Protein AF-A0A4R6Y0U4-F1 (afdb_monomer_lite)

Radius of gyration: 33.34 Å; chains: 1; bounding box: 56×106×96 Å

Foldseek 3Di:
DDDDDDDDDDDDDDPPPPPPLPDQDADPPDPDPVRHDLVVLVVVLVVQVPDPDHDPSNVVSVVVSVVVVVVVVVVVVVVVVVCVVDDDDDDDPPDPPPPVPCNVVVPDPDDPDDDPDFDKAWFFDPLLVCLQCWADDDPPDPDDTFDHLVLLLVLLVLLQVLLQVQFLLSFLLLVVLVVLLVVLQVVLVVLLVVLVVVVVVLCPPVNDQDQDGHPDTDMDTDDNPDPVSVSSSVSSVSLSSSLSSLVSCCVVVVDPPVRSVVVSVVSSCSSRVSRVSSNVSSVVCPPPLNSPDHLCLLQDPPDDVVNVVSVLVCCLQVNFRPLCSSQVVDGNPRHPYDDDHDDPVSSVSSVVSSVVSVVVCVVPPPDD

Structure (mmCIF, N/CA/C/O backbone):
data_AF-A0A4R6Y0U4-F1
#
_entry.id   AF-A0A4R6Y0U4-F1
#
loop_
_atom_site.group_PDB
_atom_site.id
_atom_site.type_symbol
_atom_site.label_atom_id
_atom_site.label_alt_id
_atom_site.label_comp_id
_atom_site.label_asym_id
_atom_site.label_entity_id
_atom_site.label_seq_id
_atom_site.pdbx_PDB_ins_code
_atom_site.Cartn_x
_atom_site.Cartn_y
_atom_site.Cartn_z
_atom_site.occupancy
_atom_site.B_iso_or_equiv
_atom_site.auth_seq_id
_atom_site.auth_comp_id
_atom_site.auth_asym_id
_atom_site.auth_atom_id
_atom_site.pdbx_PDB_model_num
ATOM 1 N N . MET A 1 1 ? 4.570 -78.425 -67.171 1.00 33.50 1 MET A N 1
ATOM 2 C CA . MET A 1 1 ? 5.881 -78.970 -66.778 1.00 33.50 1 MET A CA 1
ATOM 3 C C . MET A 1 1 ? 6.669 -77.806 -66.215 1.00 33.50 1 MET A C 1
ATOM 5 O O . MET A 1 1 ? 6.791 -76.821 -66.922 1.00 33.50 1 MET A O 1
ATOM 9 N N . ASP A 1 2 ? 7.100 -77.715 -64.968 1.00 34.19 2 ASP A N 1
ATOM 10 C CA . ASP A 1 2 ? 7.095 -78.579 -63.787 1.00 34.19 2 ASP A CA 1
ATOM 11 C C . ASP A 1 2 ? 7.133 -77.589 -62.600 1.00 34.19 2 ASP A C 1
ATOM 13 O O . ASP A 1 2 ? 7.779 -76.553 -62.684 1.00 34.19 2 ASP A O 1
ATOM 17 N N . GLY A 1 3 ? 6.400 -77.731 -61.499 1.00 35.69 3 GLY A N 1
ATOM 18 C CA . GLY A 1 3 ? 6.220 -78.954 -60.742 1.00 35.69 3 GLY A CA 1
ATOM 19 C C . GLY A 1 3 ? 7.378 -79.134 -59.762 1.00 35.69 3 GLY A C 1
ATOM 20 O O . GLY A 1 3 ? 8.195 -80.020 -59.968 1.00 35.69 3 GLY A O 1
ATOM 21 N N . LYS A 1 4 ? 7.443 -78.343 -58.680 1.00 34.50 4 LYS A N 1
ATOM 22 C CA . LYS A 1 4 ? 8.111 -78.781 -57.442 1.00 34.50 4 LYS A CA 1
ATOM 23 C C . LYS A 1 4 ? 7.498 -78.136 -56.201 1.00 34.50 4 LYS A C 1
ATOM 25 O O . LYS A 1 4 ? 7.471 -76.920 -56.044 1.00 34.50 4 LYS A O 1
ATOM 30 N N . LYS A 1 5 ? 6.954 -79.020 -55.363 1.00 31.98 5 LYS A N 1
ATOM 31 C CA . LYS A 1 5 ? 6.362 -78.766 -54.052 1.00 31.98 5 LYS A CA 1
ATOM 32 C C . LYS A 1 5 ? 7.451 -78.537 -52.996 1.00 31.98 5 LYS A C 1
ATOM 34 O O . LYS A 1 5 ? 8.550 -79.074 -53.084 1.00 31.98 5 LYS A O 1
ATOM 39 N N . ILE A 1 6 ? 7.045 -77.751 -52.009 1.00 34.47 6 ILE A N 1
ATOM 40 C CA . ILE A 1 6 ? 7.671 -77.342 -50.746 1.00 34.47 6 ILE A CA 1
ATOM 41 C C . ILE A 1 6 ? 8.150 -78.552 -49.905 1.00 34.47 6 ILE A C 1
ATOM 43 O O . ILE A 1 6 ? 7.567 -79.633 -50.019 1.00 34.47 6 ILE A O 1
ATOM 47 N N . PRO A 1 7 ? 9.089 -78.345 -48.961 1.00 29.86 7 PRO A N 1
ATOM 48 C CA . PRO A 1 7 ? 8.780 -78.753 -47.594 1.00 29.86 7 PRO A CA 1
ATOM 49 C C . PRO A 1 7 ? 8.934 -77.609 -46.586 1.00 29.86 7 PRO A C 1
ATOM 51 O O . PRO A 1 7 ? 9.868 -76.811 -46.611 1.00 29.86 7 PRO A O 1
ATOM 54 N N . VAL A 1 8 ? 7.936 -77.565 -45.710 1.00 32.91 8 VAL A N 1
ATOM 55 C CA . VAL A 1 8 ? 7.816 -76.725 -44.530 1.00 32.91 8 VAL A CA 1
ATOM 56 C C . VAL A 1 8 ? 8.716 -77.316 -43.449 1.00 32.91 8 VAL A C 1
ATOM 58 O O . VAL A 1 8 ? 8.642 -78.517 -43.195 1.00 32.91 8 VAL A O 1
ATOM 61 N N . ILE A 1 9 ? 9.501 -76.479 -42.772 1.00 29.31 9 ILE A N 1
ATOM 62 C CA . ILE A 1 9 ? 9.953 -76.752 -41.406 1.00 29.31 9 ILE A CA 1
ATOM 63 C C . ILE A 1 9 ? 9.536 -75.558 -40.553 1.00 29.31 9 ILE A C 1
ATOM 65 O O . ILE A 1 9 ? 9.840 -74.406 -40.859 1.00 29.31 9 ILE A O 1
ATOM 69 N N . PHE A 1 10 ? 8.758 -75.873 -39.525 1.00 28.42 10 PHE A N 1
ATOM 70 C CA . PHE A 1 10 ? 8.185 -74.952 -38.564 1.00 28.42 10 PHE A CA 1
ATOM 71 C C . PHE A 1 10 ? 9.223 -74.502 -37.531 1.00 28.42 10 PHE A C 1
ATOM 73 O O . PHE A 1 10 ? 9.896 -75.331 -36.934 1.00 28.42 10 PHE A O 1
ATOM 80 N N . ASN A 1 11 ? 9.208 -73.187 -37.299 1.00 35.78 11 ASN A N 1
ATOM 81 C CA . ASN A 1 11 ? 9.149 -72.517 -35.999 1.00 35.78 11 ASN A CA 1
ATOM 82 C C . ASN A 1 11 ? 10.323 -72.703 -35.020 1.00 35.78 11 ASN A C 1
ATOM 84 O O . ASN A 1 11 ? 10.539 -73.793 -34.518 1.00 35.78 11 ASN A O 1
ATOM 88 N N . THR A 1 12 ? 10.982 -71.597 -34.662 1.00 32.53 12 THR A N 1
ATOM 89 C CA . THR A 1 12 ? 10.944 -71.019 -33.301 1.00 32.53 12 THR A CA 1
ATOM 90 C C . THR A 1 12 ? 11.892 -69.827 -33.249 1.00 32.53 12 THR A C 1
ATOM 92 O O . THR A 1 12 ? 13.105 -69.977 -33.359 1.00 32.53 12 THR A O 1
ATOM 95 N N . GLY A 1 13 ? 11.332 -68.639 -33.078 1.00 29.67 13 GLY A N 1
ATOM 96 C CA . GLY A 1 13 ? 12.081 -67.399 -32.939 1.00 29.67 13 GLY A CA 1
ATOM 97 C C . GLY A 1 13 ? 11.086 -66.264 -32.999 1.00 29.67 13 GLY A C 1
ATOM 98 O O . GLY A 1 13 ? 10.849 -65.726 -34.073 1.00 29.67 13 GLY A O 1
ATOM 99 N N . GLU A 1 14 ? 10.421 -66.056 -31.864 1.00 30.64 14 GLU A N 1
ATOM 100 C CA . GLU A 1 14 ? 9.425 -65.030 -31.562 1.00 30.64 14 GLU A CA 1
ATOM 101 C C . GLU A 1 14 ? 9.414 -63.877 -32.568 1.00 30.64 14 GLU A C 1
ATOM 103 O O . GLU A 1 14 ? 10.170 -62.911 -32.472 1.00 30.64 14 GLU A O 1
ATOM 108 N N . VAL A 1 15 ? 8.498 -63.969 -33.534 1.00 32.78 15 VAL A N 1
ATOM 109 C CA . VAL A 1 15 ? 7.972 -62.775 -34.178 1.00 32.78 15 VAL A CA 1
ATOM 110 C C . VAL A 1 15 ? 7.208 -62.080 -33.068 1.00 32.78 15 VAL A C 1
ATOM 112 O O . VAL A 1 15 ? 6.087 -62.471 -32.740 1.00 32.78 15 VAL A O 1
ATOM 115 N N . THR A 1 16 ? 7.856 -61.109 -32.428 1.00 29.09 16 THR A N 1
ATOM 116 C CA . THR A 1 16 ? 7.164 -60.132 -31.605 1.00 29.09 16 THR A CA 1
ATOM 117 C C . THR A 1 16 ? 6.080 -59.553 -32.493 1.00 29.09 16 THR A C 1
ATOM 119 O O . THR A 1 16 ? 6.330 -58.838 -33.462 1.00 29.09 16 THR A O 1
ATOM 122 N N . PHE A 1 17 ? 4.860 -60.000 -32.220 1.00 30.16 17 PHE A N 1
ATOM 123 C CA . PHE A 1 17 ? 3.644 -59.469 -32.782 1.00 30.16 17 PHE A CA 1
ATOM 124 C C . PHE A 1 17 ? 3.688 -57.975 -32.488 1.00 30.16 17 PHE A C 1
ATOM 126 O O . PHE A 1 17 ? 3.444 -57.569 -31.356 1.00 30.16 17 PHE A O 1
ATOM 133 N N . VAL A 1 18 ? 4.097 -57.166 -33.470 1.00 33.41 18 VAL A N 1
ATOM 134 C CA . VAL A 1 18 ? 3.862 -55.728 -33.429 1.00 33.41 18 VAL A CA 1
ATOM 135 C C . VAL A 1 18 ? 2.346 -55.640 -33.395 1.00 33.41 18 VAL A C 1
ATOM 137 O O . VAL A 1 18 ? 1.722 -56.019 -34.393 1.00 33.41 18 VAL A O 1
ATOM 140 N N . PRO A 1 19 ? 1.731 -55.261 -32.259 1.00 36.28 19 PRO A N 1
ATOM 141 C CA . PRO A 1 19 ? 0.294 -55.140 -32.224 1.00 36.28 19 PRO A CA 1
ATOM 142 C C . PRO A 1 19 ? -0.036 -54.102 -33.282 1.00 36.28 19 PRO A C 1
ATOM 144 O O . PRO A 1 19 ? 0.473 -52.980 -33.243 1.00 36.28 19 PRO A O 1
ATOM 147 N N . SER A 1 20 ? -0.793 -54.532 -34.290 1.00 41.09 20 SER A N 1
ATOM 148 C CA . SER A 1 20 ? -1.360 -53.659 -35.301 1.00 41.09 20 SER A CA 1
ATOM 149 C C . SER A 1 20 ? -1.918 -52.454 -34.565 1.00 41.09 20 SER A C 1
ATOM 151 O O . SER A 1 20 ? -2.852 -52.621 -33.779 1.00 41.09 20 SER A O 1
ATOM 153 N N . ILE A 1 21 ? -1.302 -51.282 -34.747 1.00 43.97 21 ILE A N 1
ATOM 154 C CA . ILE A 1 21 ? -1.844 -50.038 -34.215 1.00 43.97 21 ILE A CA 1
ATOM 155 C C . ILE A 1 21 ? -3.216 -49.931 -34.857 1.00 43.97 21 ILE A C 1
ATOM 157 O O . ILE A 1 21 ? -3.328 -49.644 -36.052 1.00 43.97 21 ILE A O 1
ATOM 161 N N . GLU A 1 22 ? -4.238 -50.272 -34.076 1.00 53.78 22 GLU A N 1
ATOM 162 C CA . GLU A 1 22 ? -5.621 -49.982 -34.385 1.00 53.78 22 GLU A CA 1
ATOM 163 C C . GLU A 1 22 ? -5.640 -48.521 -34.802 1.00 53.78 22 GLU A C 1
ATOM 165 O O . GLU A 1 22 ? -5.205 -47.635 -34.065 1.00 53.78 22 GLU A O 1
ATOM 170 N N . SER A 1 23 ? -5.976 -48.358 -36.077 1.00 66.62 23 SER A N 1
ATOM 171 C CA . SER A 1 23 ? -5.787 -47.183 -36.909 1.00 66.62 23 SER A CA 1
ATOM 172 C C . SER A 1 23 ? -5.796 -45.885 -36.113 1.00 66.62 23 SER A C 1
ATOM 174 O O . SER A 1 23 ? -6.844 -45.518 -35.580 1.00 66.62 23 SER A O 1
ATOM 176 N N . PHE A 1 24 ? -4.669 -45.160 -36.109 1.00 75.94 24 PHE A N 1
ATOM 177 C CA . PHE A 1 24 ? -4.706 -43.732 -35.802 1.00 75.94 24 PHE A CA 1
ATOM 178 C C . PHE A 1 24 ? -5.888 -43.115 -36.545 1.00 75.94 24 PHE A C 1
ATOM 180 O O . PHE A 1 24 ? -6.124 -43.440 -37.716 1.00 75.94 24 PHE A O 1
ATOM 187 N N . HIS A 1 25 ? -6.629 -42.247 -35.875 1.00 82.81 25 HIS A N 1
ATOM 188 C CA . HIS A 1 25 ? -7.747 -41.549 -36.463 1.00 82.81 25 HIS A CA 1
ATOM 189 C C . HIS A 1 25 ? -7.267 -40.834 -37.709 1.00 82.81 25 HIS A C 1
ATOM 191 O O . HIS A 1 25 ? -6.246 -40.144 -37.701 1.00 82.81 25 HIS A O 1
ATOM 197 N N . ARG A 1 26 ? -8.006 -41.023 -38.801 1.00 81.94 26 ARG A N 1
ATOM 198 C CA . ARG A 1 26 ? -7.744 -40.338 -40.058 1.00 81.94 26 ARG A CA 1
ATOM 199 C C . ARG A 1 26 ? -8.962 -39.572 -40.521 1.00 81.94 26 ARG A C 1
ATOM 201 O O . ARG A 1 26 ? -10.100 -40.002 -40.330 1.00 81.94 26 ARG A O 1
ATOM 208 N N . SER A 1 27 ? -8.715 -38.442 -41.162 1.00 80.31 27 SER A N 1
ATOM 209 C CA . SER A 1 27 ? -9.749 -37.650 -41.808 1.00 80.31 27 SER A CA 1
ATOM 210 C C . SER A 1 27 ? -9.239 -37.035 -43.102 1.00 80.31 27 SER A C 1
ATOM 212 O O . SER A 1 27 ? -8.062 -36.706 -43.249 1.00 80.31 27 SER A O 1
ATOM 214 N N . GLY A 1 28 ? -10.155 -36.866 -44.059 1.00 70.75 28 GLY A N 1
ATOM 215 C CA . GLY A 1 28 ? -9.853 -36.228 -45.342 1.00 70.75 28 GLY A CA 1
ATOM 216 C C . GLY A 1 28 ? -9.470 -34.750 -45.219 1.00 70.75 28 GLY A C 1
ATOM 217 O O . GLY A 1 28 ? -8.905 -34.202 -46.157 1.00 70.75 28 GLY A O 1
ATOM 218 N N . ASN A 1 29 ? -9.732 -34.122 -44.065 1.00 65.06 29 ASN A N 1
ATOM 219 C CA . ASN A 1 29 ? -9.402 -32.723 -43.780 1.00 65.06 29 ASN A CA 1
ATOM 220 C C . ASN A 1 29 ? -8.180 -32.574 -42.848 1.00 65.06 29 ASN A C 1
ATOM 222 O O . ASN A 1 29 ? -8.016 -31.567 -42.160 1.00 65.06 29 ASN A O 1
ATOM 226 N N . SER A 1 30 ? -7.334 -33.605 -42.782 1.00 71.62 30 SER A N 1
ATOM 227 C CA . SER A 1 30 ? -6.125 -33.612 -41.963 1.00 71.62 30 SER A CA 1
ATOM 228 C C . SER A 1 30 ? -5.071 -32.614 -42.458 1.00 71.62 30 SER A C 1
ATOM 230 O O . SER A 1 30 ? -4.840 -32.444 -43.654 1.00 71.62 30 SER A O 1
ATOM 232 N N . ALA A 1 31 ? -4.341 -32.008 -41.517 1.00 69.50 31 ALA A N 1
ATOM 233 C CA . ALA A 1 31 ? -3.172 -31.173 -41.804 1.00 69.50 31 ALA A CA 1
ATOM 234 C C . ALA A 1 31 ? -1.915 -31.976 -42.222 1.00 69.50 31 ALA A C 1
ATOM 236 O O . ALA A 1 31 ? -0.852 -31.388 -42.471 1.00 69.50 31 ALA A O 1
ATOM 237 N N . PHE A 1 32 ? -2.006 -33.308 -42.274 1.00 76.25 32 PHE A N 1
ATOM 238 C CA . PHE A 1 32 ? -0.916 -34.228 -42.587 1.00 76.25 32 PHE A CA 1
ATOM 239 C C . PHE A 1 32 ? -1.242 -35.066 -43.831 1.00 76.25 32 PHE A C 1
ATOM 241 O O . PHE A 1 32 ? -2.384 -35.452 -44.056 1.00 76.25 32 PHE A O 1
ATOM 248 N N . ALA A 1 33 ? -0.225 -35.350 -44.650 1.00 73.75 33 ALA A N 1
ATOM 249 C CA . ALA A 1 33 ? -0.398 -35.978 -45.967 1.00 73.75 33 ALA A CA 1
ATOM 250 C C . ALA A 1 33 ? -0.916 -37.427 -45.905 1.00 73.75 33 ALA A C 1
ATOM 252 O O . ALA A 1 33 ? -1.498 -37.924 -46.861 1.00 73.75 33 ALA A O 1
ATOM 253 N N . ASP A 1 34 ? -0.705 -38.099 -44.780 1.00 76.31 34 ASP A N 1
ATOM 254 C CA . ASP A 1 34 ? -1.156 -39.462 -44.502 1.00 76.31 34 ASP A CA 1
ATOM 255 C C . ASP A 1 34 ? -2.572 -39.527 -43.903 1.00 76.31 34 ASP A C 1
ATOM 257 O O . ASP A 1 34 ? -3.082 -40.619 -43.634 1.00 76.31 34 ASP A O 1
ATOM 261 N N . GLY A 1 35 ? -3.214 -38.371 -43.708 1.00 79.69 35 GLY A N 1
ATOM 262 C CA . GLY A 1 35 ? -4.580 -38.258 -43.214 1.00 79.69 35 GLY A CA 1
ATOM 263 C C . GLY A 1 35 ? -4.710 -38.213 -41.692 1.00 79.69 35 GLY A C 1
ATOM 264 O O . GLY A 1 35 ? -5.837 -38.264 -41.222 1.00 79.69 35 GLY A O 1
ATOM 265 N N . TYR A 1 36 ? -3.620 -38.118 -40.919 1.00 80.38 36 TYR A N 1
ATOM 266 C CA . TYR A 1 36 ? -3.637 -38.158 -39.444 1.00 80.38 36 TYR A CA 1
ATOM 267 C C . TYR A 1 36 ? -4.552 -37.090 -38.806 1.00 80.38 36 TYR A C 1
ATOM 269 O O . TYR A 1 36 ? -4.311 -35.889 -38.941 1.00 80.38 36 TYR A O 1
ATOM 277 N N . ASP A 1 37 ? -5.592 -37.486 -38.078 1.00 84.25 37 ASP A N 1
ATOM 278 C CA . ASP A 1 37 ? -6.559 -36.576 -37.457 1.00 84.25 37 ASP A CA 1
ATOM 279 C C . ASP A 1 37 ? -6.149 -36.231 -36.024 1.00 84.25 37 ASP A C 1
ATOM 281 O O . ASP A 1 37 ? -6.459 -36.932 -35.062 1.00 84.25 37 ASP A O 1
ATOM 285 N N . MET A 1 38 ? -5.464 -35.100 -35.877 1.00 80.19 38 MET A N 1
ATOM 286 C CA . MET A 1 38 ? -4.986 -34.642 -34.577 1.00 80.19 38 MET A CA 1
ATOM 287 C C . MET A 1 38 ? -6.113 -34.371 -33.576 1.00 80.19 38 MET A C 1
ATOM 289 O O . MET A 1 38 ? -5.923 -34.591 -32.385 1.00 80.19 38 MET A O 1
ATOM 293 N N . TYR A 1 39 ? -7.273 -33.889 -34.020 1.00 77.31 39 TYR A N 1
ATOM 294 C CA . TYR A 1 39 ? -8.339 -33.532 -33.089 1.00 77.31 39 TYR A CA 1
ATOM 295 C C . TYR A 1 39 ? -8.932 -34.786 -32.451 1.00 77.31 39 TYR A C 1
ATOM 297 O O . TYR A 1 39 ? -9.027 -34.871 -31.225 1.00 77.31 39 TYR A O 1
ATOM 305 N N . LYS A 1 40 ? -9.243 -35.796 -33.267 1.00 81.75 40 LYS A N 1
ATOM 306 C CA . LYS A 1 40 ? -9.743 -37.082 -32.766 1.00 81.75 40 LYS A CA 1
ATOM 307 C C . LYS A 1 40 ? -8.700 -37.812 -31.923 1.00 81.75 40 LYS A C 1
ATOM 309 O O . LYS A 1 40 ? -9.032 -38.323 -30.858 1.00 81.75 40 LYS A O 1
ATOM 314 N N . GLU A 1 41 ? -7.433 -37.770 -32.334 1.00 84.75 41 GLU A N 1
ATOM 315 C CA . GLU A 1 41 ? -6.330 -38.337 -31.551 1.00 84.75 41 GLU A CA 1
ATOM 316 C C . GLU A 1 41 ? -6.146 -37.660 -30.193 1.00 84.75 41 GLU A C 1
ATOM 318 O O . GLU A 1 41 ? -5.842 -38.332 -29.212 1.00 84.75 41 GLU A O 1
ATOM 323 N N . SER A 1 42 ? -6.381 -36.348 -30.092 1.00 81.44 42 SER A N 1
ATOM 324 C CA . SER A 1 42 ? -6.225 -35.619 -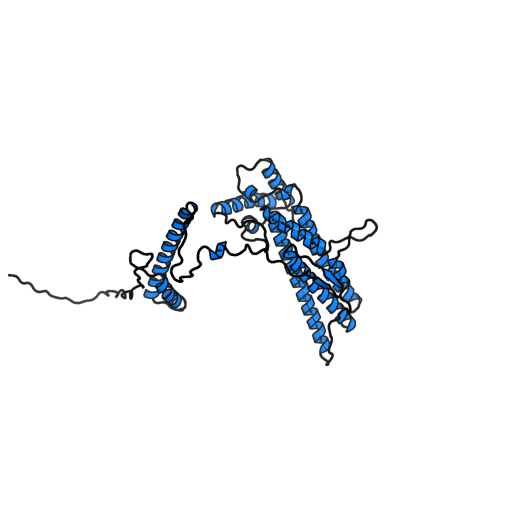28.828 1.00 81.44 42 SER A CA 1
ATOM 325 C C . SER A 1 42 ? -7.142 -36.144 -27.721 1.00 81.44 42 SER A C 1
ATOM 327 O O . SER A 1 42 ? -6.756 -36.158 -26.552 1.00 81.44 42 SER A O 1
ATOM 329 N N . VAL A 1 43 ? -8.340 -36.618 -28.080 1.00 82.50 43 VAL A N 1
ATOM 330 C CA . VAL A 1 43 ? -9.317 -37.168 -27.132 1.00 82.50 43 VAL A CA 1
ATOM 331 C C . VAL A 1 43 ? -8.805 -38.482 -26.545 1.00 82.50 43 VAL A C 1
ATOM 333 O O . VAL A 1 43 ? -8.837 -38.668 -25.327 1.00 82.50 43 VAL A O 1
ATOM 336 N N . GLU A 1 44 ? -8.267 -39.362 -27.387 1.00 81.19 44 GLU A N 1
ATOM 337 C CA . GLU A 1 44 ? -7.706 -40.641 -26.944 1.00 81.19 44 GLU A CA 1
ATOM 338 C C . GLU A 1 44 ? -6.399 -40.459 -26.176 1.00 81.19 44 GLU A C 1
ATOM 340 O O . GLU A 1 44 ? -6.219 -41.051 -25.113 1.00 81.19 44 GLU A O 1
ATOM 345 N N . VAL A 1 45 ? -5.527 -39.565 -26.640 1.00 83.81 45 VAL A N 1
ATOM 346 C CA . VAL A 1 45 ? -4.299 -39.172 -25.939 1.00 83.81 45 VAL A CA 1
ATOM 347 C C . VAL A 1 45 ? -4.600 -38.617 -24.548 1.00 83.81 45 VAL A C 1
ATOM 349 O O . VAL A 1 45 ? -3.933 -38.989 -23.581 1.00 83.81 45 VAL A O 1
ATOM 352 N N . ASN A 1 46 ? -5.627 -37.777 -24.405 1.00 79.62 46 ASN A N 1
ATOM 353 C CA . ASN A 1 46 ? -6.035 -37.257 -23.101 1.00 79.62 46 ASN A CA 1
ATOM 354 C C . ASN A 1 46 ? -6.548 -38.370 -22.179 1.00 79.62 46 ASN A C 1
ATOM 356 O O . ASN A 1 46 ? -6.181 -38.403 -21.004 1.00 79.62 46 ASN A O 1
ATOM 360 N N . ALA A 1 47 ? -7.328 -39.317 -22.705 1.00 81.06 47 ALA A N 1
ATOM 361 C CA . ALA A 1 47 ? -7.779 -40.477 -21.940 1.00 81.06 47 ALA A CA 1
ATOM 362 C C . ALA A 1 47 ? -6.609 -41.382 -21.503 1.00 81.06 47 ALA A C 1
ATOM 364 O O . ALA A 1 47 ? -6.595 -41.862 -20.370 1.00 81.06 47 ALA A O 1
ATOM 365 N N . ILE A 1 48 ? -5.600 -41.574 -22.359 1.00 82.38 48 ILE A N 1
ATOM 366 C CA . ILE A 1 48 ? -4.368 -42.318 -22.044 1.00 82.38 48 ILE A CA 1
ATOM 367 C C . ILE A 1 48 ? -3.531 -41.579 -20.989 1.00 82.38 48 ILE A C 1
ATOM 369 O O . ILE A 1 48 ? -2.975 -42.199 -20.078 1.00 82.38 48 ILE A O 1
ATOM 373 N N . ASN A 1 49 ? -3.445 -40.250 -21.075 1.00 80.44 49 ASN A N 1
ATOM 374 C CA . ASN A 1 49 ? -2.661 -39.445 -20.140 1.00 80.44 49 ASN A CA 1
ATOM 375 C C . ASN A 1 49 ? -3.181 -39.529 -18.700 1.00 80.44 49 ASN A C 1
ATOM 377 O O . ASN A 1 49 ? -2.373 -39.470 -17.772 1.00 80.44 49 ASN A O 1
ATOM 381 N N . LEU A 1 50 ? -4.489 -39.741 -18.520 1.00 79.38 50 LEU A N 1
ATOM 382 C CA . LEU A 1 50 ? -5.140 -39.917 -17.218 1.00 79.38 50 LEU A CA 1
ATOM 383 C C . LEU A 1 50 ? -4.895 -41.299 -16.579 1.00 79.38 50 LEU A C 1
ATOM 385 O O . LEU A 1 50 ? -5.204 -41.487 -15.402 1.00 79.38 50 LEU A O 1
ATOM 389 N N . LYS A 1 51 ? -4.336 -42.270 -17.314 1.00 81.19 51 LYS A N 1
ATOM 390 C CA . LYS A 1 51 ? -4.022 -43.606 -16.783 1.00 81.19 51 LYS A CA 1
ATOM 391 C C . LYS A 1 51 ? -2.698 -43.602 -16.012 1.00 81.19 51 LYS A C 1
ATOM 393 O O . LYS A 1 51 ? -1.700 -43.045 -16.464 1.00 81.19 51 LYS A O 1
ATOM 398 N N . THR A 1 52 ? -2.673 -44.295 -14.872 1.00 70.75 52 THR A N 1
ATOM 399 C CA . THR A 1 52 ? -1.487 -44.460 -14.006 1.00 70.75 52 THR A CA 1
ATOM 400 C C . THR A 1 52 ? -0.482 -45.493 -14.516 1.00 70.75 52 THR A C 1
ATOM 402 O O . THR A 1 52 ? 0.695 -45.416 -14.174 1.00 70.75 52 THR A O 1
ATOM 405 N N . LYS A 1 53 ? -0.913 -46.446 -15.349 1.00 76.19 53 LYS A N 1
ATOM 406 C CA . LYS A 1 53 ? -0.043 -47.366 -16.096 1.00 76.19 53 LYS A CA 1
ATOM 407 C C . LYS A 1 53 ? -0.478 -47.378 -17.557 1.00 76.19 53 LYS A C 1
ATOM 409 O O . LYS A 1 53 ? -1.676 -47.431 -17.827 1.00 76.19 53 LYS A O 1
ATOM 414 N N . ARG A 1 54 ? 0.494 -47.314 -18.467 1.00 81.31 54 ARG A N 1
ATOM 415 C CA . ARG A 1 54 ? 0.287 -47.261 -19.920 1.00 81.31 54 ARG A CA 1
ATOM 416 C C . ARG A 1 54 ? 0.957 -48.460 -20.570 1.00 81.31 54 ARG A C 1
ATOM 418 O O . ARG A 1 54 ? 2.002 -48.909 -20.107 1.00 81.31 54 ARG A O 1
ATOM 425 N N . THR A 1 55 ? 0.335 -48.970 -21.615 1.00 84.12 55 THR A N 1
ATOM 426 C CA . THR A 1 55 ? 0.887 -50.023 -22.470 1.00 84.12 55 THR A CA 1
ATOM 427 C C . THR A 1 55 ? 1.864 -49.434 -23.491 1.00 84.12 55 THR A C 1
ATOM 429 O O . THR A 1 55 ? 1.812 -48.241 -23.796 1.00 84.12 55 THR A O 1
ATOM 432 N N . ASP A 1 56 ? 2.743 -50.261 -24.059 1.00 75.75 56 ASP A N 1
ATOM 433 C CA . ASP A 1 56 ? 3.730 -49.803 -25.051 1.00 75.75 56 ASP A CA 1
ATOM 434 C C . ASP A 1 56 ? 3.069 -49.209 -26.307 1.00 75.75 56 ASP A C 1
ATOM 436 O O . ASP A 1 56 ? 3.550 -48.221 -26.863 1.00 75.75 56 ASP A O 1
ATOM 440 N N . ALA A 1 57 ? 1.908 -49.740 -26.703 1.00 76.94 57 ALA A N 1
ATOM 441 C CA . ALA A 1 57 ? 1.107 -49.200 -27.801 1.00 76.94 57 ALA A CA 1
ATOM 442 C C . ALA A 1 57 ? 0.570 -47.786 -27.497 1.00 76.94 57 ALA A C 1
ATOM 444 O O . ALA A 1 57 ? 0.595 -46.904 -28.355 1.00 76.94 57 ALA A O 1
ATOM 445 N N . GLU A 1 58 ? 0.137 -47.533 -26.259 1.00 80.31 58 GLU A N 1
ATOM 446 C CA . GLU A 1 58 ? -0.330 -46.215 -25.810 1.00 80.31 58 GLU A CA 1
ATOM 447 C C . GLU A 1 58 ? 0.815 -45.197 -25.719 1.00 80.31 58 GLU A C 1
ATOM 449 O O . GLU A 1 58 ? 0.638 -44.028 -26.067 1.00 80.31 58 GLU A O 1
ATOM 454 N N . LEU A 1 59 ? 2.004 -45.634 -25.295 1.00 77.38 59 LEU A N 1
ATOM 455 C CA . LEU A 1 59 ? 3.207 -44.796 -25.279 1.00 77.38 59 LEU A CA 1
ATOM 456 C C . LEU A 1 59 ? 3.646 -44.410 -26.696 1.00 77.38 59 LEU A C 1
ATOM 458 O O . LEU A 1 59 ? 3.995 -43.253 -26.938 1.00 77.38 59 LEU A O 1
ATOM 462 N N . MET A 1 60 ? 3.583 -45.346 -27.643 1.00 77.00 60 MET A N 1
ATOM 463 C CA . MET A 1 60 ? 3.883 -45.077 -29.050 1.00 77.00 60 MET A CA 1
ATOM 464 C C . MET A 1 60 ? 2.886 -44.082 -29.663 1.00 77.00 60 MET A C 1
ATOM 466 O O . MET A 1 60 ? 3.293 -43.168 -30.380 1.00 77.00 60 MET A O 1
ATOM 470 N N . ARG A 1 61 ? 1.598 -44.197 -29.315 1.00 81.75 61 ARG A N 1
ATOM 471 C CA . ARG A 1 61 ? 0.543 -43.271 -29.756 1.00 81.75 61 ARG A CA 1
ATOM 472 C C . ARG A 1 61 ? 0.733 -41.854 -29.211 1.00 81.75 61 ARG A C 1
ATOM 474 O O . ARG A 1 61 ? 0.603 -40.889 -29.960 1.00 81.75 61 ARG A O 1
ATOM 481 N N . LEU A 1 62 ? 1.113 -41.725 -27.937 1.00 82.25 62 LEU A N 1
ATOM 482 C CA . LEU A 1 62 ? 1.475 -40.438 -27.330 1.00 82.25 62 LEU A CA 1
ATOM 483 C C . LEU A 1 62 ? 2.665 -39.785 -28.040 1.00 82.25 62 LEU A C 1
ATOM 485 O O . LEU A 1 62 ? 2.625 -38.593 -28.342 1.00 82.25 62 LEU A O 1
ATOM 489 N N . LYS A 1 63 ? 3.706 -40.572 -28.331 1.00 81.38 63 LYS A N 1
ATOM 490 C CA . LYS A 1 63 ? 4.914 -40.076 -28.994 1.00 81.38 63 LYS A CA 1
ATOM 491 C C . LYS A 1 63 ? 4.623 -39.567 -30.408 1.00 81.38 63 LYS A C 1
ATOM 493 O O . LYS A 1 63 ? 5.029 -38.455 -30.741 1.00 81.38 63 LYS A O 1
ATOM 498 N N . GLU A 1 64 ? 3.875 -40.331 -31.204 1.00 81.31 64 GLU A N 1
ATOM 499 C CA . GLU A 1 64 ? 3.462 -39.908 -32.549 1.00 81.31 64 GLU A CA 1
ATOM 500 C C . GLU A 1 64 ? 2.619 -38.622 -32.477 1.00 81.31 64 GLU A C 1
ATOM 502 O O . GLU A 1 64 ? 2.880 -37.664 -33.204 1.00 81.31 64 GLU A O 1
ATOM 507 N N . TYR A 1 65 ? 1.668 -38.535 -31.539 1.00 84.12 65 TYR A N 1
ATOM 508 C CA . TYR A 1 65 ? 0.865 -37.326 -31.342 1.00 84.12 65 TYR A CA 1
ATOM 509 C C . TYR A 1 65 ? 1.720 -36.090 -31.012 1.00 84.12 65 TYR A C 1
ATOM 511 O O . TYR A 1 65 ? 1.506 -35.020 -31.588 1.00 84.12 65 TYR A O 1
ATOM 519 N N . GLU A 1 66 ? 2.717 -36.218 -30.132 1.00 78.75 66 GLU A N 1
ATOM 520 C CA . GLU A 1 66 ? 3.629 -35.120 -29.790 1.00 78.75 66 GLU A CA 1
ATOM 521 C C . GLU A 1 66 ? 4.481 -34.657 -30.979 1.00 78.75 66 GLU A C 1
ATOM 523 O O . GLU A 1 66 ? 4.654 -33.451 -31.190 1.00 78.75 66 GLU A O 1
ATOM 528 N N . GLU A 1 67 ? 5.020 -35.591 -31.765 1.00 78.38 67 GLU A N 1
ATOM 529 C CA . GLU A 1 67 ? 5.824 -35.276 -32.951 1.00 78.38 67 GLU A CA 1
ATOM 530 C C . GLU A 1 67 ? 4.978 -34.563 -34.015 1.00 78.38 67 GLU A C 1
ATOM 532 O O . GLU A 1 67 ? 5.386 -33.531 -34.566 1.00 78.38 67 GLU A O 1
ATOM 537 N N . ARG A 1 68 ? 3.740 -35.025 -34.223 1.00 79.31 68 ARG A N 1
ATOM 538 C CA . ARG A 1 68 ? 2.763 -34.374 -35.107 1.00 79.31 68 ARG A CA 1
ATOM 539 C C . ARG A 1 68 ? 2.382 -32.987 -34.609 1.00 79.31 68 ARG A C 1
ATOM 541 O O . ARG A 1 68 ? 2.304 -32.053 -35.411 1.00 79.31 68 ARG A O 1
ATOM 548 N N . TYR A 1 69 ? 2.194 -32.818 -33.303 1.00 75.31 69 TYR A N 1
ATOM 549 C CA . TYR A 1 69 ? 1.867 -31.529 -32.693 1.00 75.31 69 TYR A CA 1
ATOM 550 C C . TYR A 1 69 ? 2.994 -30.511 -32.878 1.00 75.31 69 TYR A C 1
ATOM 552 O O . TYR A 1 69 ? 2.748 -29.386 -33.318 1.00 75.31 69 TYR A O 1
ATOM 560 N N . LYS A 1 70 ? 4.249 -30.918 -32.656 1.00 70.38 70 LYS A N 1
ATOM 561 C CA . LYS A 1 70 ? 5.431 -30.075 -32.910 1.00 70.38 70 LYS A CA 1
ATOM 562 C C . LYS A 1 70 ? 5.536 -29.665 -34.381 1.00 70.38 70 LYS A C 1
ATOM 564 O O . LYS A 1 70 ? 5.821 -28.502 -34.675 1.00 70.38 70 LYS A O 1
ATOM 569 N N . LEU A 1 71 ? 5.264 -30.584 -35.309 1.00 73.25 71 LEU A N 1
ATOM 570 C CA . LEU A 1 71 ? 5.271 -30.306 -36.748 1.00 73.25 71 LEU A CA 1
ATOM 571 C C . LEU A 1 71 ? 4.144 -29.348 -37.169 1.00 73.25 71 LEU A C 1
ATOM 573 O O . LEU A 1 71 ? 4.350 -28.469 -38.007 1.00 73.25 71 LEU A O 1
ATOM 577 N N . LEU A 1 72 ? 2.953 -29.480 -36.583 1.00 71.38 72 LEU A N 1
ATOM 578 C CA . LEU A 1 72 ? 1.852 -28.554 -36.832 1.00 71.38 72 LEU A CA 1
ATOM 579 C C . LEU A 1 72 ? 2.182 -27.155 -36.298 1.00 71.38 72 LEU A C 1
ATOM 581 O O . LEU A 1 72 ? 2.019 -26.169 -37.016 1.00 71.38 72 LEU A O 1
ATOM 585 N N . MET A 1 73 ? 2.718 -27.065 -35.080 1.00 61.78 73 MET A N 1
ATOM 586 C CA . MET A 1 73 ? 3.095 -25.792 -34.463 1.00 61.78 73 MET A CA 1
ATOM 587 C C . MET A 1 73 ? 4.237 -25.091 -35.203 1.00 61.78 73 MET A C 1
ATOM 589 O O . MET A 1 73 ? 4.202 -23.870 -35.358 1.00 61.78 73 MET A O 1
ATOM 593 N N . SER A 1 74 ? 5.205 -25.831 -35.750 1.00 62.66 74 SER A N 1
ATOM 594 C CA . SER A 1 74 ? 6.258 -25.245 -36.589 1.00 62.66 74 SER A CA 1
ATOM 595 C C . SER A 1 74 ? 5.719 -24.741 -37.935 1.00 62.66 74 SER A C 1
ATOM 597 O O . SER A 1 74 ? 6.096 -23.651 -38.368 1.00 62.66 74 SER A O 1
ATOM 599 N N . ARG A 1 75 ? 4.762 -25.445 -38.561 1.00 66.44 75 ARG A N 1
ATOM 600 C CA . ARG A 1 75 ? 4.068 -24.988 -39.785 1.00 66.44 75 ARG A CA 1
ATOM 601 C C . ARG A 1 75 ? 3.192 -23.759 -39.538 1.00 66.44 75 ARG A C 1
ATOM 603 O O . ARG A 1 75 ? 3.204 -22.833 -40.352 1.00 66.44 75 ARG A O 1
ATOM 610 N N . ILE A 1 76 ? 2.464 -23.724 -38.420 1.00 54.91 76 ILE A N 1
ATOM 611 C CA . ILE A 1 76 ? 1.675 -22.562 -37.987 1.00 54.91 76 ILE A CA 1
ATOM 612 C C . ILE A 1 76 ? 2.609 -21.379 -37.702 1.00 54.91 76 ILE A C 1
ATOM 614 O O . ILE A 1 76 ? 2.377 -20.285 -38.212 1.00 54.91 76 ILE A O 1
ATOM 618 N N . GLY A 1 77 ? 3.712 -21.596 -36.981 1.00 52.06 77 GLY A N 1
ATOM 619 C CA . GLY A 1 77 ? 4.726 -20.575 -36.705 1.00 52.06 77 GLY A CA 1
ATOM 620 C C . GLY A 1 77 ? 5.398 -20.024 -37.970 1.00 52.06 77 GLY A C 1
ATOM 621 O O . GLY A 1 77 ? 5.609 -18.814 -38.085 1.00 52.06 77 GLY A O 1
ATOM 622 N N . PHE A 1 78 ? 5.676 -20.881 -38.958 1.00 46.75 78 PHE A N 1
ATOM 623 C CA . PHE A 1 78 ? 6.230 -20.481 -40.254 1.00 46.75 78 PHE A CA 1
ATOM 624 C C . PHE A 1 78 ? 5.215 -19.679 -41.092 1.00 46.75 78 PHE A C 1
ATOM 626 O O . PHE A 1 78 ? 5.564 -18.638 -41.653 1.00 46.75 78 PHE A O 1
ATOM 633 N N . LYS A 1 79 ? 3.933 -20.080 -41.100 1.00 45.44 79 LYS A N 1
ATOM 634 C CA . LYS A 1 79 ? 2.846 -19.302 -41.726 1.00 45.44 79 LYS A CA 1
ATOM 635 C C . LYS A 1 79 ? 2.635 -17.949 -41.035 1.00 45.44 79 LYS A C 1
ATOM 637 O O . LYS A 1 79 ? 2.528 -16.937 -41.723 1.00 45.44 79 LYS A O 1
ATOM 642 N N . LEU A 1 80 ? 2.685 -17.889 -39.703 1.00 44.66 80 LEU A N 1
ATOM 643 C CA . LEU A 1 80 ? 2.557 -16.642 -38.938 1.00 44.66 80 LEU A CA 1
ATOM 644 C C . LEU A 1 80 ? 3.670 -15.631 -39.272 1.00 44.66 80 LEU A C 1
ATOM 646 O O . LEU A 1 80 ? 3.386 -14.442 -39.447 1.00 44.66 80 LEU A O 1
ATOM 650 N N . LYS A 1 81 ? 4.919 -16.086 -39.458 1.00 44.56 81 LYS A N 1
ATOM 651 C CA . LYS A 1 81 ? 6.038 -15.225 -39.892 1.00 44.56 81 LYS A CA 1
ATOM 652 C C . LYS A 1 81 ? 5.855 -14.675 -41.315 1.00 44.56 81 LYS A C 1
ATOM 654 O O . LYS A 1 81 ? 6.189 -13.516 -41.553 1.00 44.56 81 LYS A O 1
ATOM 659 N N . MET A 1 82 ? 5.251 -15.444 -42.224 1.00 39.75 82 MET A N 1
ATOM 660 C CA . MET A 1 82 ? 4.925 -14.997 -43.590 1.00 39.75 82 MET A CA 1
ATOM 661 C C . MET A 1 82 ? 3.711 -14.041 -43.640 1.00 39.75 82 MET A C 1
ATOM 663 O O . MET A 1 82 ? 3.633 -13.176 -44.512 1.00 39.75 82 MET A O 1
ATOM 667 N N . THR A 1 83 ? 2.790 -14.118 -42.670 1.00 40.75 83 THR A N 1
ATOM 668 C CA . THR A 1 83 ? 1.549 -13.309 -42.629 1.00 40.75 83 THR A CA 1
ATOM 669 C C . THR A 1 83 ? 1.686 -11.877 -42.091 1.00 40.75 83 THR A C 1
ATOM 671 O O . THR A 1 83 ? 0.731 -11.107 -42.182 1.00 40.75 83 THR A O 1
ATOM 674 N N . LYS A 1 84 ? 2.864 -11.431 -41.621 1.00 42.91 84 LYS A N 1
ATOM 675 C CA . LYS A 1 84 ? 3.076 -9.999 -41.297 1.00 42.91 84 LYS A CA 1
ATOM 676 C C . LYS A 1 84 ? 3.002 -9.075 -42.529 1.00 42.91 84 LYS A C 1
ATOM 678 O O . LYS A 1 84 ? 2.847 -7.871 -42.352 1.00 42.91 84 LYS A O 1
ATOM 683 N N . LYS A 1 85 ? 3.080 -9.609 -43.759 1.00 38.53 85 LYS A N 1
ATOM 684 C CA . LYS A 1 85 ? 3.092 -8.817 -45.007 1.00 38.53 85 LYS A CA 1
ATOM 685 C C . LYS A 1 85 ? 1.780 -8.788 -45.808 1.00 38.53 85 LYS A C 1
ATOM 687 O O . LYS A 1 85 ? 1.701 -8.021 -46.759 1.00 38.53 85 LYS A O 1
ATOM 692 N N . LYS A 1 86 ? 0.742 -9.543 -45.435 1.00 33.53 86 LYS A N 1
ATOM 693 C CA . LYS A 1 86 ? -0.575 -9.504 -46.100 1.00 33.53 86 LYS A CA 1
ATOM 694 C C . LYS A 1 86 ? -1.678 -9.840 -45.098 1.00 33.53 86 LYS A C 1
ATOM 696 O O . LYS A 1 86 ? -1.840 -10.992 -44.712 1.00 33.53 86 LYS A O 1
ATOM 701 N N . ARG A 1 87 ? -2.431 -8.826 -44.665 1.00 39.81 87 ARG A N 1
ATOM 702 C CA . ARG A 1 87 ? -3.703 -9.021 -43.960 1.00 39.81 87 ARG A CA 1
ATOM 703 C C . ARG A 1 87 ? -4.777 -9.332 -45.001 1.00 39.81 87 ARG A C 1
ATOM 705 O O . ARG A 1 87 ? -5.373 -8.413 -45.547 1.00 39.81 87 ARG A O 1
ATOM 712 N N . GLU A 1 88 ? -5.011 -10.610 -45.258 1.00 34.50 88 GLU A N 1
ATOM 713 C CA . GLU A 1 88 ? -6.219 -11.097 -45.930 1.00 34.50 88 GLU A CA 1
ATOM 714 C C . GLU A 1 88 ? -6.964 -12.051 -44.980 1.00 34.50 88 GLU A C 1
ATOM 716 O O . GLU A 1 88 ? -6.350 -12.755 -44.179 1.00 34.50 88 GLU A O 1
ATOM 721 N N . LYS A 1 89 ? -8.297 -11.946 -45.004 1.00 33.03 89 LYS A N 1
ATOM 722 C CA . LYS A 1 89 ? -9.289 -12.458 -44.043 1.00 33.03 89 LYS A CA 1
ATOM 723 C C . LYS A 1 89 ? -9.148 -13.962 -43.734 1.00 33.03 89 LYS A C 1
ATOM 725 O O . LYS A 1 89 ? -9.015 -14.767 -44.649 1.00 33.03 89 LYS A O 1
ATOM 730 N N . TYR A 1 90 ? -9.298 -14.340 -42.462 1.00 35.28 90 TYR A N 1
ATOM 731 C CA . TYR A 1 90 ? -9.537 -15.730 -42.048 1.00 35.28 90 TYR A CA 1
ATOM 732 C C . TYR A 1 90 ? -11.047 -16.023 -42.038 1.00 35.28 90 TYR A C 1
ATOM 734 O O . TYR A 1 90 ? -11.818 -15.193 -41.559 1.00 35.28 90 TYR A O 1
ATOM 742 N N . LYS A 1 91 ? -11.456 -17.193 -42.547 1.00 33.41 91 LYS A N 1
ATOM 743 C CA . LYS A 1 91 ? -12.808 -17.757 -42.392 1.00 33.41 91 LYS A CA 1
ATOM 744 C C . LYS A 1 91 ? -12.813 -18.738 -41.208 1.00 33.41 91 LYS A C 1
ATOM 746 O O . LYS A 1 91 ? -11.869 -19.512 -41.072 1.00 33.41 91 LYS A O 1
ATOM 751 N N . LEU A 1 92 ? -13.826 -18.652 -40.342 1.00 39.75 92 LEU A N 1
ATOM 752 C CA . LEU A 1 92 ? -14.113 -19.619 -39.273 1.00 39.75 92 LEU A CA 1
ATOM 753 C C . LEU A 1 92 ? -15.174 -20.596 -39.804 1.00 39.75 92 LEU A C 1
ATOM 755 O O . LEU A 1 92 ? -16.272 -20.150 -40.115 1.00 39.75 92 LEU A O 1
ATOM 759 N N . ASP A 1 93 ? -14.853 -21.886 -39.913 1.00 42.91 93 ASP A N 1
ATOM 760 C CA . ASP A 1 93 ? -15.618 -22.835 -40.744 1.00 42.91 93 ASP A CA 1
ATOM 761 C C . ASP A 1 93 ? -16.698 -23.685 -40.037 1.00 42.91 93 ASP A C 1
ATOM 763 O O . ASP A 1 93 ? -17.373 -24.423 -40.737 1.00 42.91 93 ASP A O 1
ATOM 767 N N . ASP A 1 94 ? -16.968 -23.574 -38.727 1.00 38.09 94 ASP A N 1
ATOM 768 C CA . ASP A 1 94 ? -17.952 -24.482 -38.073 1.00 38.09 94 ASP A CA 1
ATOM 769 C C . ASP A 1 94 ? -19.130 -23.803 -37.348 1.00 38.09 94 ASP A C 1
ATOM 771 O O . ASP A 1 94 ? -19.938 -24.461 -36.695 1.00 38.09 94 ASP A O 1
ATOM 775 N N . PHE A 1 95 ? -19.299 -22.492 -37.522 1.00 30.05 95 PHE A N 1
ATOM 776 C CA . PHE A 1 95 ? -20.567 -21.809 -37.259 1.00 30.05 95 PHE A CA 1
ATOM 777 C C . PHE A 1 95 ? -20.750 -20.745 -38.339 1.00 30.05 95 PHE A C 1
ATOM 779 O O . PHE A 1 95 ? -19.953 -19.808 -38.406 1.00 30.05 95 PHE A O 1
ATOM 786 N N . GLU A 1 96 ? -21.802 -20.839 -39.158 1.00 35.72 96 GLU A N 1
ATOM 787 C CA . GLU A 1 96 ? -22.266 -19.690 -39.944 1.00 35.72 96 GLU A CA 1
ATOM 788 C C . GLU A 1 96 ? -22.849 -18.650 -38.980 1.00 35.72 96 GLU A C 1
ATOM 790 O O . GLU A 1 96 ? -24.057 -18.453 -38.860 1.00 35.72 96 GLU A O 1
ATOM 795 N N . VAL A 1 97 ? -21.973 -17.949 -38.260 1.00 39.72 97 VAL A N 1
ATOM 796 C CA . VAL A 1 97 ? -22.319 -16.632 -37.758 1.00 39.72 97 VAL A CA 1
ATOM 797 C C . VAL A 1 97 ? -22.319 -15.750 -38.996 1.00 39.72 97 VAL A C 1
ATOM 799 O O . VAL A 1 97 ? -21.273 -15.265 -39.429 1.00 39.72 97 VAL A O 1
ATOM 802 N N . ILE A 1 98 ? -23.494 -15.561 -39.596 1.00 42.91 98 ILE A N 1
ATOM 803 C CA . ILE A 1 98 ? -23.718 -14.496 -40.573 1.00 42.91 98 ILE A CA 1
ATOM 804 C C . ILE A 1 98 ? -23.666 -13.176 -39.792 1.00 42.91 98 ILE A C 1
ATOM 806 O O . ILE A 1 98 ? -24.665 -12.486 -39.633 1.00 42.91 98 ILE A O 1
ATOM 810 N N . VAL A 1 99 ? -22.490 -12.813 -39.272 1.00 43.75 99 VAL A N 1
ATOM 811 C CA . VAL A 1 99 ? -22.186 -11.411 -39.028 1.00 43.75 99 VAL A CA 1
ATOM 812 C C . VAL A 1 99 ? -22.061 -10.861 -40.433 1.00 43.75 99 VAL A C 1
ATOM 814 O O . VAL A 1 99 ? -21.042 -11.065 -41.095 1.00 43.75 99 VAL A O 1
ATOM 817 N N . LYS A 1 100 ? -23.114 -10.227 -40.957 1.00 42.97 100 LYS A N 1
ATOM 818 C CA . LYS A 1 100 ? -22.915 -9.377 -42.130 1.00 42.97 100 LYS A CA 1
ATOM 819 C C . LYS A 1 100 ? -21.744 -8.474 -41.759 1.00 42.97 100 LYS A C 1
ATOM 821 O O . LYS A 1 100 ? -21.825 -7.796 -40.743 1.00 42.97 100 LYS A O 1
ATOM 826 N N . ASP A 1 101 ? -20.673 -8.456 -42.552 1.00 44.81 101 ASP A N 1
ATOM 827 C CA . ASP A 1 101 ? -19.476 -7.617 -42.330 1.00 44.81 101 ASP A CA 1
ATOM 828 C C . ASP A 1 101 ? -19.822 -6.119 -42.130 1.00 44.81 101 ASP A C 1
ATOM 830 O O . ASP A 1 101 ? -18.970 -5.320 -41.755 1.00 44.81 101 ASP A O 1
ATOM 834 N N . VAL A 1 102 ? -21.078 -5.735 -42.379 1.00 50.56 102 VAL A N 1
ATOM 835 C CA . VAL A 1 102 ? -21.684 -4.439 -42.080 1.00 50.56 102 VAL A CA 1
ATOM 836 C C . VAL A 1 102 ? -21.976 -4.249 -40.585 1.00 50.56 102 VAL A C 1
ATOM 838 O O . VAL A 1 102 ? -21.786 -3.149 -40.093 1.00 50.56 102 VAL A O 1
ATOM 841 N N . GLU A 1 103 ? -22.394 -5.274 -39.839 1.00 48.41 103 GLU A N 1
ATOM 842 C CA . GLU A 1 103 ? -22.952 -5.133 -38.487 1.00 48.41 103 GLU A CA 1
ATOM 843 C C . GLU A 1 103 ? -21.922 -4.649 -37.460 1.00 48.41 103 GLU A C 1
ATOM 845 O O . GLU A 1 103 ? -22.158 -3.639 -36.804 1.00 48.41 103 GLU A O 1
ATOM 850 N N . ALA A 1 104 ? -20.745 -5.276 -37.376 1.00 46.28 104 ALA A N 1
ATOM 851 C CA . ALA A 1 104 ? -19.692 -4.889 -36.430 1.00 46.28 104 ALA A CA 1
ATOM 852 C C . ALA A 1 104 ? -19.122 -3.463 -36.645 1.00 46.28 104 ALA A C 1
ATOM 854 O O . ALA A 1 104 ? -18.994 -2.732 -35.664 1.00 46.28 104 ALA A O 1
ATOM 855 N N . PRO A 1 105 ? -18.799 -3.011 -37.875 1.00 55.41 105 PRO A N 1
ATOM 856 C CA . PRO A 1 105 ? -18.448 -1.610 -38.132 1.00 55.41 105 PRO A CA 1
ATOM 857 C C . PRO A 1 105 ? -19.656 -0.656 -38.173 1.00 55.41 105 PRO A C 1
ATOM 859 O O . PRO A 1 105 ? -19.446 0.553 -38.080 1.00 55.41 105 PRO A O 1
ATOM 862 N N . SER A 1 106 ? -20.894 -1.157 -38.299 1.00 58.12 106 SER A N 1
ATOM 863 C CA . SER A 1 106 ? -22.120 -0.356 -38.122 1.00 58.12 106 SER A CA 1
ATOM 864 C C . SER A 1 106 ? -22.541 -0.195 -36.666 1.00 58.12 106 SER A C 1
ATOM 866 O O . SER A 1 106 ? -23.409 0.633 -36.387 1.00 58.12 106 SER A O 1
ATOM 868 N N . LEU A 1 107 ? -21.935 -0.949 -35.736 1.00 59.44 107 LEU A N 1
ATOM 869 C CA . LEU A 1 107 ? -22.092 -0.662 -34.319 1.00 59.44 107 LEU A CA 1
ATOM 870 C C . LEU A 1 107 ? -21.687 0.802 -34.124 1.00 59.44 107 LEU A C 1
ATOM 872 O O . LEU A 1 107 ? -20.577 1.187 -34.518 1.00 59.44 107 LEU A O 1
ATOM 876 N N . PRO A 1 108 ? -22.561 1.635 -33.531 1.00 63.88 108 PRO A N 1
ATOM 877 C CA . PRO A 1 108 ? -22.159 2.959 -33.100 1.00 63.88 108 PRO A CA 1
ATOM 878 C C . PRO A 1 108 ? -20.867 2.799 -32.306 1.00 63.88 108 PRO A C 1
ATOM 880 O O . PRO A 1 108 ? -20.759 1.864 -31.508 1.00 63.88 108 PRO A O 1
ATOM 883 N N . ARG A 1 109 ? -19.875 3.672 -32.517 1.00 65.56 109 ARG A N 1
ATOM 884 C CA . ARG A 1 109 ? -18.714 3.700 -31.622 1.00 65.56 109 ARG A CA 1
ATOM 885 C C . ARG A 1 109 ? -19.257 3.926 -30.217 1.00 65.56 109 ARG A C 1
ATOM 887 O O . ARG A 1 109 ? -19.624 5.050 -29.884 1.00 65.56 109 ARG A O 1
ATOM 894 N N . PHE A 1 110 ? -19.346 2.859 -29.429 1.00 61.75 110 PHE A N 1
ATOM 895 C CA . PHE A 1 110 ? -19.721 2.969 -28.036 1.00 61.75 110 PHE A CA 1
ATOM 896 C C . PHE A 1 110 ? -18.709 3.911 -27.396 1.00 61.75 110 PHE A C 1
ATOM 898 O O . PHE A 1 110 ? -17.495 3.753 -27.576 1.00 61.75 110 PHE A O 1
ATOM 905 N N . SER A 1 111 ? -19.204 4.935 -26.706 1.00 62.16 111 SER A N 1
ATOM 906 C CA . SER A 1 111 ? -18.342 5.745 -25.860 1.00 62.16 111 SER A CA 1
ATOM 907 C C . SER A 1 111 ? -17.687 4.841 -24.814 1.00 62.16 111 SER A C 1
ATOM 909 O O . SER A 1 111 ? -18.159 3.735 -24.530 1.00 62.16 111 SER A O 1
ATOM 911 N N . ALA A 1 112 ? -16.581 5.302 -24.234 1.00 71.44 112 ALA A N 1
ATOM 912 C CA . ALA A 1 112 ? -16.014 4.614 -23.085 1.00 71.44 112 ALA A CA 1
ATOM 913 C C . ALA A 1 112 ? -17.084 4.466 -21.988 1.00 71.44 112 ALA A C 1
ATOM 915 O O . ALA A 1 112 ? -17.959 5.322 -21.851 1.00 71.44 112 ALA A O 1
ATOM 916 N N . LEU A 1 113 ? -17.015 3.377 -21.219 1.00 76.62 113 LEU A N 1
ATOM 917 C CA . LEU A 1 113 ? -17.873 3.215 -20.050 1.00 76.62 113 LEU A CA 1
ATOM 918 C C . LEU A 1 113 ? -17.551 4.329 -19.051 1.00 76.62 113 LEU A C 1
ATOM 920 O O . LEU A 1 113 ? -16.403 4.474 -18.625 1.00 76.62 113 LEU A O 1
ATOM 924 N N . GLU A 1 114 ? -18.566 5.100 -18.684 1.00 65.19 114 GLU A N 1
ATOM 925 C CA . GLU A 1 114 ? -18.466 6.153 -17.680 1.00 65.19 114 GLU A CA 1
ATOM 926 C C . GLU A 1 114 ? -19.147 5.695 -16.391 1.00 65.19 114 GLU A C 1
ATOM 928 O O . GLU A 1 114 ? -20.168 5.005 -16.415 1.00 65.19 114 GLU A O 1
ATOM 933 N N . SER A 1 115 ? -18.566 6.057 -15.247 1.00 67.56 115 SER A N 1
ATOM 934 C CA . SER A 1 115 ? -19.221 5.819 -13.963 1.00 67.56 115 SER A CA 1
ATOM 935 C C . SER A 1 115 ? -20.453 6.713 -13.859 1.00 67.56 115 SER A C 1
ATOM 937 O O . SER A 1 115 ? -20.350 7.927 -14.032 1.00 67.56 115 SER A O 1
ATOM 939 N N . SER A 1 116 ? -21.604 6.132 -13.519 1.00 67.94 116 SER A N 1
ATOM 940 C CA . SER A 1 116 ? -22.857 6.872 -13.330 1.00 67.94 116 SER A CA 1
ATOM 941 C C . SER A 1 116 ? -22.868 7.747 -12.065 1.00 67.94 116 SER A C 1
ATOM 943 O O . SER A 1 116 ? -23.824 8.486 -11.848 1.00 67.94 116 SER A O 1
ATOM 945 N N . GLY A 1 117 ? -21.833 7.674 -11.217 1.00 73.19 117 GLY A N 1
ATOM 946 C CA . GLY A 1 117 ? -21.724 8.441 -9.975 1.00 73.19 117 GLY A CA 1
ATOM 947 C C . GLY A 1 117 ? -20.284 8.650 -9.494 1.00 73.19 117 GLY A C 1
ATOM 948 O O . GLY A 1 117 ? -19.331 8.090 -10.040 1.00 73.19 117 GLY A O 1
ATOM 949 N N . GLN A 1 118 ? -20.123 9.485 -8.463 1.00 79.00 118 GLN A N 1
ATOM 950 C CA . GLN A 1 118 ? -18.839 9.677 -7.785 1.00 79.00 118 GLN A CA 1
ATOM 951 C C . GLN A 1 118 ? -18.637 8.597 -6.720 1.00 79.00 118 GLN A C 1
ATOM 953 O O . GLN A 1 118 ? -19.501 8.415 -5.861 1.00 79.00 118 GLN A O 1
ATOM 958 N N . ASP A 1 119 ? -17.479 7.935 -6.731 1.00 85.88 119 ASP A N 1
ATOM 959 C CA . ASP A 1 119 ? -17.129 7.009 -5.657 1.00 85.88 119 ASP A CA 1
ATOM 960 C C . ASP A 1 119 ? -16.917 7.785 -4.352 1.00 85.88 119 ASP A C 1
ATOM 962 O O . ASP A 1 119 ? -16.369 8.894 -4.322 1.00 85.88 119 ASP A O 1
ATOM 966 N N . THR A 1 120 ? -17.353 7.198 -3.243 1.00 90.31 120 THR A N 1
ATOM 967 C CA . THR A 1 120 ? -17.205 7.791 -1.913 1.00 90.31 120 THR A CA 1
ATOM 968 C C . THR A 1 120 ? -16.636 6.777 -0.934 1.00 90.31 120 THR A C 1
ATOM 970 O O . THR A 1 120 ? -16.790 5.568 -1.097 1.00 90.31 120 THR A O 1
ATOM 973 N N . ILE A 1 121 ? -15.942 7.283 0.081 1.00 92.31 121 ILE A N 1
ATOM 974 C CA . ILE A 1 121 ? -15.463 6.515 1.225 1.00 92.31 121 ILE A CA 1
ATOM 975 C C . ILE A 1 121 ? -16.051 7.123 2.495 1.00 92.31 121 ILE A C 1
ATOM 977 O O . ILE A 1 121 ? -16.050 8.344 2.665 1.00 92.31 121 ILE A O 1
ATOM 981 N N . GLU A 1 122 ? -16.544 6.273 3.386 1.00 94.94 122 GLU A N 1
ATOM 982 C CA . GLU A 1 122 ? -17.092 6.675 4.680 1.00 94.94 122 GLU A CA 1
ATOM 983 C C . GLU A 1 122 ? -16.111 6.275 5.783 1.00 94.94 122 GLU A C 1
ATOM 985 O O . GLU A 1 122 ? -15.697 5.119 5.858 1.00 94.94 122 GLU A O 1
ATOM 990 N N . LEU A 1 123 ? -15.704 7.241 6.610 1.00 95.94 123 LEU A N 1
ATOM 991 C CA . LEU A 1 123 ? -14.761 7.029 7.710 1.00 95.94 123 LEU A CA 1
ATOM 992 C C . LEU A 1 123 ? -15.429 7.383 9.035 1.00 95.94 123 LEU A C 1
ATOM 994 O O . LEU A 1 123 ? -15.987 8.473 9.190 1.00 95.94 123 LEU A O 1
ATOM 998 N N . HIS A 1 124 ? -15.347 6.484 10.012 1.00 96.31 124 HIS A N 1
ATOM 999 C CA . HIS A 1 124 ? -15.957 6.705 11.321 1.00 96.31 124 HIS A CA 1
ATOM 1000 C C . HIS A 1 124 ? -14.998 7.372 12.311 1.00 96.31 124 HIS A C 1
ATOM 1002 O O . HIS A 1 124 ? -15.458 8.040 13.238 1.00 96.31 124 HIS A O 1
ATOM 1008 N N . THR A 1 125 ? -13.685 7.212 12.132 1.00 95.88 125 THR A N 1
ATOM 1009 C CA . THR A 1 125 ? -12.671 7.692 13.079 1.00 95.88 125 THR A CA 1
ATOM 1010 C C . THR A 1 125 ? -11.945 8.941 12.592 1.00 95.88 125 THR A C 1
ATOM 1012 O O . THR A 1 125 ? -11.684 9.146 11.401 1.00 95.88 125 THR A O 1
ATOM 1015 N N . ARG A 1 126 ? -11.560 9.795 13.547 1.00 93.00 126 ARG A N 1
ATOM 1016 C CA . ARG A 1 126 ? -10.769 10.999 13.264 1.00 93.00 126 ARG A CA 1
ATOM 1017 C C . ARG A 1 126 ? -9.361 10.633 12.797 1.00 93.00 126 ARG A C 1
ATOM 1019 O O . ARG A 1 126 ? -8.764 11.350 11.999 1.00 93.00 126 ARG A O 1
ATOM 1026 N N . GLU A 1 127 ? -8.827 9.527 13.297 1.00 92.69 127 GLU A N 1
ATOM 1027 C CA . GLU A 1 127 ? -7.514 8.980 12.979 1.00 92.69 127 GLU A CA 1
ATOM 1028 C C . GLU A 1 127 ? -7.439 8.609 11.492 1.00 92.69 127 GLU A C 1
ATOM 1030 O O . GLU A 1 127 ? -6.514 9.049 10.805 1.00 92.69 127 GLU A O 1
ATOM 1035 N N . ALA A 1 128 ? -8.449 7.900 10.971 1.00 94.81 128 ALA A N 1
ATOM 1036 C CA . ALA A 1 128 ? -8.556 7.609 9.544 1.00 94.81 128 ALA A CA 1
ATOM 1037 C C . ALA A 1 128 ? -8.773 8.888 8.717 1.00 94.81 128 ALA A C 1
ATOM 1039 O O . ALA A 1 128 ? -8.094 9.094 7.712 1.00 94.81 128 ALA A O 1
ATOM 1040 N N . GLY A 1 129 ? -9.632 9.809 9.171 1.00 92.19 129 GLY A N 1
ATOM 1041 C CA . GLY A 1 129 ? -9.815 11.109 8.511 1.00 92.19 129 GLY A CA 1
ATOM 1042 C C . GLY A 1 129 ? -8.508 11.909 8.375 1.00 92.19 129 GLY A C 1
ATOM 1043 O O . GLY A 1 129 ? -8.230 12.493 7.327 1.00 92.19 129 GLY A O 1
ATOM 1044 N N . ARG A 1 130 ? -7.640 11.877 9.393 1.00 91.06 130 ARG A N 1
ATOM 1045 C CA . ARG A 1 130 ? -6.305 12.500 9.342 1.00 91.06 130 ARG A CA 1
ATOM 1046 C C . ARG A 1 130 ? -5.369 11.811 8.352 1.00 91.06 130 ARG A C 1
ATOM 1048 O O . ARG A 1 130 ? -4.602 12.499 7.689 1.00 91.06 130 ARG A O 1
ATOM 1055 N N . LEU A 1 131 ? -5.421 10.485 8.228 1.00 93.62 131 LEU A N 1
ATOM 1056 C CA . LEU A 1 131 ? -4.654 9.751 7.214 1.00 93.62 131 LEU A CA 1
ATOM 1057 C C . LEU A 1 131 ? -5.171 10.011 5.794 1.00 93.62 131 LEU A C 1
ATOM 1059 O O . LEU A 1 131 ? -4.384 10.022 4.850 1.00 93.62 131 LEU A O 1
ATOM 1063 N N . PHE A 1 132 ? -6.472 10.260 5.634 1.00 92.38 132 PHE A N 1
ATOM 1064 C CA . PHE A 1 132 ? -7.060 10.643 4.353 1.00 92.38 132 PHE A CA 1
ATOM 1065 C C . PHE A 1 132 ? -6.541 12.004 3.869 1.00 92.38 132 PHE A C 1
ATOM 1067 O O . PHE A 1 132 ? -6.091 12.131 2.727 1.00 92.38 132 PHE A O 1
ATOM 1074 N N . ILE A 1 133 ? -6.596 13.010 4.750 1.00 88.69 133 ILE A N 1
ATOM 1075 C CA . ILE A 1 133 ? -6.222 14.399 4.446 1.00 88.69 133 ILE A CA 1
ATOM 1076 C C . ILE A 1 133 ? -4.698 14.563 4.393 1.00 88.69 133 ILE A C 1
ATOM 1078 O O . ILE A 1 133 ? -4.179 15.183 3.466 1.00 88.69 133 ILE A O 1
ATOM 1082 N N . GLY A 1 134 ? -3.982 13.969 5.348 1.00 87.44 134 GLY A N 1
ATOM 1083 C CA . GLY A 1 134 ? -2.570 14.243 5.602 1.00 87.44 134 GLY A CA 1
ATOM 1084 C C . GLY A 1 134 ? -2.369 15.391 6.585 1.00 87.44 134 GLY A C 1
ATOM 1085 O O . GLY A 1 134 ? -3.326 15.991 7.080 1.00 87.44 134 GLY A O 1
ATOM 1086 N N . LEU A 1 135 ? -1.106 15.698 6.869 1.00 79.56 135 LEU A N 1
ATOM 1087 C CA . LEU A 1 135 ? -0.724 16.861 7.662 1.00 79.56 135 LEU A CA 1
ATOM 1088 C C . LEU A 1 135 ? 0.327 17.655 6.879 1.00 79.56 135 LEU A C 1
ATOM 1090 O O . LEU A 1 135 ? 1.444 17.155 6.722 1.00 79.56 135 LEU A O 1
ATOM 1094 N N . PRO A 1 136 ? 0.003 18.858 6.373 1.00 70.12 136 PRO A N 1
ATOM 1095 C CA . PRO A 1 136 ? 0.995 19.683 5.700 1.00 70.12 136 PRO A CA 1
ATOM 1096 C C . PRO A 1 136 ? 2.120 20.053 6.670 1.00 70.12 136 PRO A C 1
ATOM 1098 O O . PRO A 1 136 ? 1.912 20.190 7.877 1.00 70.12 136 PRO A O 1
ATOM 1101 N N . ARG A 1 137 ? 3.329 20.208 6.130 1.00 65.81 137 ARG A N 1
ATOM 1102 C CA . ARG A 1 137 ? 4.461 20.744 6.880 1.00 65.81 137 ARG A CA 1
ATOM 1103 C C . ARG A 1 137 ? 4.288 22.261 6.943 1.00 65.81 137 ARG A C 1
ATOM 1105 O O . ARG A 1 137 ? 4.531 22.933 5.949 1.00 65.81 137 ARG A O 1
ATOM 1112 N N . ASN A 1 138 ? 3.843 22.783 8.082 1.00 60.62 138 ASN A N 1
ATOM 1113 C CA . ASN A 1 138 ? 3.787 24.226 8.311 1.00 60.62 138 ASN A CA 1
ATOM 1114 C C . ASN A 1 138 ? 5.072 24.673 9.018 1.00 60.62 138 ASN A C 1
ATOM 1116 O O . ASN A 1 138 ? 5.515 24.003 9.951 1.00 60.62 138 ASN A O 1
ATOM 1120 N N . GLU A 1 139 ? 5.629 25.822 8.629 1.00 53.47 139 GLU A N 1
ATOM 1121 C CA . GLU A 1 139 ? 6.824 26.412 9.262 1.00 53.47 139 GLU A CA 1
ATOM 1122 C C . GLU A 1 139 ? 6.630 26.668 10.768 1.00 53.47 139 GLU A C 1
ATOM 1124 O O . GLU A 1 139 ? 7.565 26.547 11.554 1.00 53.47 139 GLU A O 1
ATOM 1129 N N . SER A 1 140 ? 5.393 26.942 11.193 1.00 57.34 140 SER A N 1
ATOM 1130 C CA . SER A 1 140 ? 5.019 27.171 12.595 1.00 57.34 140 SER A CA 1
ATOM 1131 C C . SER A 1 140 ? 4.763 25.892 13.401 1.00 57.34 140 SER A C 1
ATOM 1133 O O . SER A 1 140 ? 4.751 25.923 14.633 1.00 57.34 140 SER A O 1
ATOM 1135 N N . SER A 1 141 ? 4.553 24.749 12.742 1.00 54.16 141 SER A N 1
ATOM 1136 C CA . SER A 1 141 ? 4.323 23.479 13.427 1.00 54.16 141 SER A CA 1
ATOM 1137 C C . SER A 1 141 ? 5.651 22.765 13.661 1.00 54.16 141 SER A C 1
ATOM 1139 O O . SER A 1 141 ? 6.292 22.323 12.716 1.00 54.16 141 SER A O 1
ATOM 1141 N N . LYS A 1 142 ? 6.034 22.559 14.928 1.00 51.50 142 LYS A N 1
ATOM 1142 C CA . LYS A 1 142 ? 7.225 21.770 15.320 1.00 51.50 142 LYS A CA 1
ATOM 1143 C C . LYS A 1 142 ? 7.162 20.277 14.920 1.00 51.50 142 LYS A C 1
ATOM 1145 O O . LYS A 1 142 ? 8.032 19.504 15.307 1.00 51.50 142 LYS A O 1
ATOM 1150 N N . GLY A 1 143 ? 6.119 19.842 14.209 1.00 56.22 143 GLY A N 1
ATOM 1151 C CA . GLY A 1 143 ? 5.898 18.452 13.816 1.00 56.22 143 GLY A CA 1
ATOM 1152 C C . GLY A 1 143 ? 6.342 18.160 12.383 1.00 56.22 143 GLY A C 1
ATOM 1153 O O . GLY A 1 143 ? 6.233 19.004 11.497 1.00 56.22 143 GLY A O 1
ATOM 1154 N N . VAL A 1 144 ? 6.793 16.928 12.141 1.00 64.19 144 VAL A N 1
ATOM 1155 C CA . VAL A 1 144 ? 7.072 16.428 10.789 1.00 64.19 144 VAL A CA 1
ATOM 1156 C C . VAL A 1 144 ? 5.731 16.200 10.078 1.00 64.19 144 VAL A C 1
ATOM 1158 O O . VAL A 1 144 ? 4.925 15.372 10.512 1.00 64.19 144 VAL A O 1
ATOM 1161 N N . GLY A 1 145 ? 5.461 16.977 9.025 1.00 78.06 145 GLY A N 1
ATOM 1162 C CA . GLY A 1 145 ? 4.296 16.777 8.156 1.00 78.06 145 GLY A CA 1
ATOM 1163 C C . GLY A 1 145 ? 4.353 15.422 7.442 1.00 78.06 145 GLY A C 1
ATOM 1164 O O . GLY A 1 145 ? 5.419 14.822 7.326 1.00 78.06 145 GLY A O 1
ATOM 1165 N N . PHE A 1 146 ? 3.211 14.929 6.968 1.00 83.94 146 PHE A N 1
ATOM 1166 C CA . PHE A 1 146 ? 3.143 13.685 6.199 1.00 83.94 146 PHE A CA 1
ATOM 1167 C C . PHE A 1 146 ? 2.093 13.771 5.080 1.00 83.94 146 PHE A C 1
ATOM 1169 O O . PHE A 1 146 ? 1.044 14.404 5.266 1.00 83.94 146 PHE A O 1
ATOM 1176 N N . PRO A 1 147 ? 2.334 13.122 3.925 1.00 85.56 147 PRO A N 1
ATOM 1177 C CA . PRO A 1 147 ? 1.376 13.082 2.837 1.00 85.56 147 PRO A CA 1
ATOM 1178 C C . PRO A 1 147 ? 0.158 12.254 3.248 1.00 85.56 147 PRO A C 1
ATOM 1180 O O . PRO A 1 147 ? 0.279 11.172 3.816 1.00 85.56 147 PRO A O 1
ATOM 1183 N N . GLY A 1 148 ? -1.038 12.768 2.969 1.00 88.69 148 GLY A N 1
ATOM 1184 C CA . GLY A 1 148 ? -2.278 12.012 3.134 1.00 88.69 148 GLY A CA 1
ATOM 1185 C C . GLY A 1 148 ? -2.518 11.038 1.987 1.00 88.69 148 GLY A C 1
ATOM 1186 O O . GLY A 1 148 ? -1.858 11.101 0.949 1.00 88.69 148 GLY A O 1
ATOM 1187 N N . MET A 1 149 ? -3.549 10.205 2.121 1.00 91.62 149 MET A N 1
ATOM 1188 C CA . MET A 1 149 ? -3.957 9.236 1.098 1.00 91.62 149 MET A CA 1
ATOM 1189 C C . MET A 1 149 ? -4.137 9.880 -0.286 1.00 91.62 149 MET A C 1
ATOM 1191 O O . MET A 1 149 ? -3.757 9.285 -1.291 1.00 91.62 149 MET A O 1
ATOM 1195 N N . LYS A 1 150 ? -4.675 11.108 -0.359 1.00 89.12 150 LYS A N 1
ATOM 1196 C CA . LYS A 1 150 ? -4.817 11.841 -1.632 1.00 89.12 150 LYS A CA 1
ATOM 1197 C C . LYS A 1 150 ? -3.469 12.108 -2.303 1.00 89.12 150 LYS A C 1
ATOM 1199 O O . LYS A 1 150 ? -3.318 11.852 -3.497 1.00 89.12 150 LYS A O 1
ATOM 1204 N N . ALA A 1 151 ? -2.497 12.602 -1.537 1.00 88.44 151 ALA A N 1
ATOM 1205 C CA . ALA A 1 151 ? -1.156 12.886 -2.034 1.00 88.44 151 ALA A CA 1
ATOM 1206 C C . ALA A 1 151 ? -0.438 11.592 -2.438 1.00 88.44 151 ALA A C 1
ATOM 1208 O O . ALA A 1 151 ? 0.120 11.524 -3.530 1.00 88.44 151 ALA A O 1
ATOM 1209 N N . THR A 1 152 ? -0.539 10.540 -1.623 1.00 91.81 152 THR A N 1
ATOM 1210 C CA . THR A 1 152 ? 0.027 9.219 -1.928 1.00 91.81 152 THR A CA 1
ATOM 1211 C C . THR A 1 152 ? -0.605 8.606 -3.182 1.00 91.81 152 THR A C 1
ATOM 1213 O O . THR A 1 152 ? 0.106 8.107 -4.050 1.00 91.81 152 THR A O 1
ATOM 1216 N N . SER A 1 153 ? -1.928 8.703 -3.344 1.00 90.81 153 SER A N 1
ATOM 1217 C CA . SER A 1 153 ? -2.634 8.252 -4.554 1.00 90.81 153 SER A CA 1
ATOM 1218 C C . SER A 1 153 ? -2.182 9.021 -5.795 1.00 90.81 153 SER A C 1
ATOM 1220 O O . SER A 1 153 ? -2.023 8.433 -6.865 1.00 90.81 153 SER A O 1
ATOM 1222 N N . ASN A 1 154 ? -1.911 10.323 -5.663 1.00 89.12 154 ASN A N 1
ATOM 1223 C CA . ASN A 1 154 ? -1.325 11.098 -6.748 1.00 89.12 154 ASN A CA 1
ATOM 1224 C C . ASN A 1 154 ? 0.110 10.648 -7.067 1.00 89.12 154 ASN A C 1
ATOM 1226 O O . ASN A 1 154 ? 0.451 10.537 -8.238 1.00 89.12 154 ASN A O 1
ATOM 1230 N N . SER A 1 155 ? 0.927 10.313 -6.063 1.00 90.44 155 SER A N 1
ATOM 1231 C CA . SER A 1 155 ? 2.263 9.737 -6.281 1.00 90.44 155 SER A CA 1
ATOM 1232 C C . SER A 1 155 ? 2.198 8.420 -7.058 1.00 90.44 155 SER A C 1
ATOM 1234 O O . SER A 1 155 ? 2.899 8.270 -8.058 1.00 90.44 155 SER A O 1
ATOM 1236 N N . PHE A 1 156 ? 1.299 7.507 -6.673 1.00 93.00 156 PHE A N 1
ATOM 1237 C CA . PHE A 1 156 ? 1.038 6.285 -7.440 1.00 93.00 156 PHE A CA 1
ATOM 1238 C C . PHE A 1 156 ? 0.570 6.584 -8.858 1.00 93.00 156 PHE A C 1
ATOM 1240 O O . PHE A 1 156 ? 1.053 5.965 -9.800 1.00 93.00 156 PHE A O 1
ATOM 1247 N N . ARG A 1 157 ? -0.347 7.544 -9.034 1.00 91.69 157 ARG A N 1
ATOM 1248 C CA . ARG A 1 157 ? -0.797 7.967 -10.363 1.00 91.69 157 ARG A CA 1
ATOM 1249 C C . ARG A 1 157 ? 0.378 8.426 -11.212 1.00 91.69 157 ARG A C 1
ATOM 1251 O O . ARG A 1 157 ? 0.469 8.005 -12.357 1.00 91.69 157 ARG A O 1
ATOM 1258 N N . THR A 1 158 ? 1.246 9.277 -10.681 1.00 90.75 158 THR A N 1
ATOM 1259 C CA . THR A 1 158 ? 2.390 9.798 -11.429 1.00 90.75 158 THR A CA 1
ATOM 1260 C C . THR A 1 158 ? 3.324 8.672 -11.853 1.00 90.75 158 THR A C 1
ATOM 1262 O O . THR A 1 158 ? 3.618 8.567 -13.039 1.00 90.75 158 THR A O 1
ATOM 1265 N N . MET A 1 159 ? 3.707 7.779 -10.935 1.00 91.44 159 MET A N 1
ATOM 1266 C CA . MET A 1 159 ? 4.532 6.613 -11.278 1.00 91.44 159 MET A CA 1
ATOM 1267 C C . MET A 1 159 ? 3.837 5.712 -12.313 1.00 91.44 159 MET A C 1
ATOM 1269 O O . MET A 1 159 ? 4.433 5.359 -13.324 1.00 91.44 159 MET A O 1
ATOM 1273 N N . PHE A 1 160 ? 2.543 5.425 -12.134 1.00 92.31 160 PHE A N 1
ATOM 1274 C CA . PHE A 1 160 ? 1.740 4.649 -13.084 1.00 92.31 160 PHE A CA 1
ATOM 1275 C C . PHE A 1 160 ? 1.725 5.268 -14.486 1.00 92.31 160 PHE A C 1
ATOM 1277 O O . PHE A 1 160 ? 1.868 4.555 -15.475 1.00 92.31 160 PHE A O 1
ATOM 1284 N N . LEU A 1 161 ? 1.569 6.590 -14.597 1.00 90.56 161 LEU A N 1
ATOM 1285 C CA . LEU A 1 161 ? 1.615 7.281 -15.886 1.00 90.56 161 LEU A CA 1
ATOM 1286 C C . LEU A 1 161 ? 2.996 7.163 -16.544 1.00 90.56 161 LEU A C 1
ATOM 1288 O O . LEU A 1 161 ? 3.061 6.958 -17.754 1.00 90.56 161 LEU A O 1
ATOM 1292 N N . ARG A 1 162 ? 4.069 7.221 -15.747 1.00 89.56 162 ARG A N 1
ATOM 1293 C CA . ARG A 1 162 ? 5.462 7.107 -16.205 1.00 89.56 162 ARG A CA 1
ATOM 1294 C C . ARG A 1 162 ? 5.871 5.706 -16.647 1.00 89.56 162 ARG A C 1
ATOM 1296 O O . ARG A 1 162 ? 6.836 5.578 -17.383 1.00 89.56 162 ARG A O 1
ATOM 1303 N N . THR A 1 163 ? 5.117 4.660 -16.312 1.00 90.88 163 THR A N 1
ATOM 1304 C CA . THR A 1 163 ? 5.377 3.315 -16.872 1.00 90.88 163 THR A CA 1
ATOM 1305 C C . THR A 1 163 ? 5.285 3.278 -18.401 1.00 90.88 163 THR A C 1
ATOM 1307 O O . THR A 1 163 ? 5.896 2.426 -19.041 1.00 90.88 163 THR A O 1
ATOM 1310 N N . HIS A 1 164 ? 4.552 4.219 -19.011 1.00 90.00 164 HIS A N 1
ATOM 1311 C CA . HIS A 1 164 ? 4.508 4.375 -20.464 1.00 90.00 164 HIS A CA 1
ATOM 1312 C C . HIS A 1 164 ? 5.893 4.607 -21.078 1.00 90.00 164 HIS A C 1
ATOM 1314 O O . HIS A 1 164 ? 6.144 4.149 -22.191 1.00 90.00 164 HIS A O 1
ATOM 1320 N N . ASP A 1 165 ? 6.773 5.281 -20.338 1.00 89.56 165 ASP A N 1
ATOM 1321 C CA . ASP A 1 165 ? 8.109 5.646 -20.780 1.00 89.56 165 ASP A CA 1
ATOM 1322 C C . ASP A 1 165 ? 9.061 4.440 -20.836 1.00 89.56 165 ASP A C 1
ATOM 1324 O O . ASP A 1 165 ? 10.167 4.601 -21.310 1.00 89.56 165 ASP A O 1
ATOM 1328 N N . ASP A 1 166 ? 8.676 3.235 -20.404 1.00 89.81 166 ASP A N 1
ATOM 1329 C CA . ASP A 1 166 ? 9.548 2.043 -20.394 1.00 89.81 166 ASP A CA 1
ATOM 1330 C C . ASP A 1 166 ? 10.855 2.222 -19.588 1.00 89.81 166 ASP A C 1
ATOM 1332 O O . ASP A 1 166 ? 11.940 1.761 -19.956 1.00 89.81 166 ASP A O 1
ATOM 1336 N N . ASN A 1 167 ? 10.740 2.915 -18.456 1.00 91.00 167 ASN A N 1
ATOM 1337 C CA . ASN A 1 167 ? 11.822 3.102 -17.498 1.00 91.00 167 ASN A CA 1
ATOM 1338 C C . ASN A 1 167 ? 11.794 1.982 -16.429 1.00 91.00 167 ASN A C 1
ATOM 1340 O O . ASN A 1 167 ? 10.801 1.864 -15.700 1.00 91.00 167 ASN A O 1
ATOM 1344 N N . PRO A 1 168 ? 12.866 1.176 -16.286 1.00 91.06 168 PRO A N 1
ATOM 1345 C CA . PRO A 1 168 ? 12.886 0.047 -15.356 1.00 91.06 168 PRO A CA 1
ATOM 1346 C C . PRO A 1 168 ? 12.852 0.463 -13.877 1.00 91.06 168 PRO A C 1
ATOM 1348 O O . PRO A 1 168 ? 12.284 -0.264 -13.063 1.00 91.06 168 PRO A O 1
ATOM 1351 N N . TYR A 1 169 ? 13.364 1.646 -13.517 1.00 90.69 169 TYR A N 1
ATOM 1352 C CA . TYR A 1 169 ? 13.312 2.160 -12.141 1.00 90.69 169 TYR A CA 1
ATOM 1353 C C . TYR A 1 169 ? 11.896 2.577 -11.723 1.00 90.69 169 TYR A C 1
ATOM 1355 O O . TYR A 1 169 ? 11.522 2.415 -10.557 1.00 90.69 169 TYR A O 1
ATOM 1363 N N . VAL A 1 170 ? 11.085 3.074 -12.669 1.00 93.31 170 VAL A N 1
ATOM 1364 C CA . VAL A 1 170 ? 9.662 3.373 -12.428 1.00 93.31 170 VAL A CA 1
ATOM 1365 C C . VAL A 1 170 ? 8.916 2.086 -12.087 1.00 93.31 170 VAL A C 1
ATOM 1367 O O . VAL A 1 170 ? 8.210 2.026 -11.079 1.00 93.31 170 VAL A O 1
ATOM 1370 N N . ASP A 1 171 ? 9.091 1.056 -12.918 1.00 93.44 171 ASP A N 1
ATOM 1371 C CA . ASP A 1 171 ? 8.427 -0.234 -12.732 1.00 93.44 171 ASP A CA 1
ATOM 1372 C C . ASP A 1 171 ? 8.864 -0.886 -11.418 1.00 93.44 171 ASP A C 1
ATOM 1374 O O . ASP A 1 171 ? 8.020 -1.317 -10.633 1.00 93.44 171 ASP A O 1
ATOM 1378 N N . PHE A 1 172 ? 10.165 -0.878 -11.122 1.00 93.19 172 PHE A N 1
ATOM 1379 C CA . PHE A 1 172 ? 10.682 -1.428 -9.874 1.00 93.19 172 PHE A CA 1
ATOM 1380 C C . PHE A 1 172 ? 10.117 -0.715 -8.641 1.00 93.19 172 PHE A C 1
ATOM 1382 O O . PHE A 1 172 ? 9.649 -1.359 -7.702 1.00 93.19 172 PHE A O 1
ATOM 1389 N N . SER A 1 173 ? 10.071 0.615 -8.664 1.00 91.88 173 SER A N 1
ATOM 1390 C CA . SER A 1 173 ? 9.526 1.401 -7.554 1.00 91.88 173 SER A CA 1
ATOM 1391 C C . SER A 1 173 ? 8.027 1.176 -7.345 1.00 91.88 173 SER A C 1
ATOM 1393 O O . SER A 1 173 ? 7.552 1.195 -6.203 1.00 91.88 173 SER A O 1
ATOM 1395 N N . LEU A 1 174 ? 7.268 0.948 -8.423 1.00 94.00 174 LEU A N 1
ATOM 1396 C CA . LEU A 1 174 ? 5.862 0.551 -8.333 1.00 94.00 174 LEU A CA 1
ATOM 1397 C C . LEU A 1 174 ? 5.714 -0.840 -7.724 1.00 94.00 174 LEU A C 1
ATOM 1399 O O . LEU A 1 174 ? 4.921 -0.987 -6.798 1.00 94.00 174 LEU A O 1
ATOM 1403 N N . ILE A 1 175 ? 6.502 -1.820 -8.173 1.00 93.94 175 ILE A N 1
ATOM 1404 C CA . ILE A 1 175 ? 6.500 -3.184 -7.622 1.00 93.94 175 ILE A CA 1
ATOM 1405 C C . ILE A 1 175 ? 6.795 -3.149 -6.119 1.00 93.94 175 ILE A C 1
ATOM 1407 O O . ILE A 1 175 ? 6.024 -3.687 -5.327 1.00 93.94 175 ILE A O 1
ATOM 1411 N N . GLN A 1 176 ? 7.849 -2.446 -5.699 1.00 93.56 176 GLN A N 1
ATOM 1412 C CA . GLN A 1 176 ? 8.172 -2.289 -4.279 1.00 93.56 176 GLN A CA 1
ATOM 1413 C C . GLN A 1 176 ? 7.029 -1.631 -3.499 1.00 93.56 176 GLN A C 1
ATOM 1415 O O . GLN A 1 176 ? 6.670 -2.073 -2.410 1.00 93.56 176 GLN A O 1
ATOM 1420 N N . SER A 1 177 ? 6.419 -0.587 -4.062 1.00 94.62 177 SER A N 1
ATOM 1421 C CA . SER A 1 177 ? 5.300 0.108 -3.420 1.00 94.62 177 SER A CA 1
ATOM 1422 C C . SER A 1 177 ? 4.048 -0.767 -3.317 1.00 94.62 177 SER A C 1
ATOM 1424 O O . SER A 1 177 ? 3.324 -0.679 -2.328 1.00 94.62 177 SER A O 1
ATOM 1426 N N . GLU A 1 178 ? 3.798 -1.638 -4.295 1.00 94.19 178 GLU A N 1
ATOM 1427 C CA . GLU A 1 178 ? 2.741 -2.650 -4.242 1.00 94.19 178 GLU A CA 1
ATOM 1428 C C . GLU A 1 178 ? 3.023 -3.714 -3.178 1.00 94.19 178 GLU A C 1
ATOM 1430 O O . GLU A 1 178 ? 2.123 -4.077 -2.417 1.00 94.19 178 GLU A O 1
ATOM 1435 N N . MET A 1 179 ? 4.261 -4.206 -3.098 1.00 94.50 179 MET A N 1
ATOM 1436 C CA . MET A 1 179 ? 4.678 -5.171 -2.078 1.00 94.50 179 MET A CA 1
ATOM 1437 C C . MET A 1 179 ? 4.508 -4.593 -0.672 1.00 94.50 179 MET A C 1
ATOM 1439 O O . MET A 1 179 ? 3.877 -5.229 0.174 1.00 94.50 179 MET A O 1
ATOM 1443 N N . ASP A 1 180 ? 4.982 -3.367 -0.444 1.00 95.31 180 ASP A N 1
ATOM 1444 C CA . ASP A 1 180 ? 4.820 -2.659 0.828 1.00 95.31 180 ASP A CA 1
ATOM 1445 C C . ASP A 1 180 ? 3.340 -2.476 1.187 1.00 95.31 180 ASP A C 1
ATOM 1447 O O . ASP A 1 180 ? 2.931 -2.768 2.311 1.00 95.31 180 ASP A O 1
ATOM 1451 N N . LEU A 1 181 ? 2.516 -2.056 0.220 1.00 95.69 181 LEU A N 1
ATOM 1452 C CA . LEU A 1 181 ? 1.076 -1.883 0.410 1.00 95.69 181 LEU A CA 1
ATOM 1453 C C . LEU A 1 181 ? 0.388 -3.203 0.783 1.00 95.69 181 LEU A C 1
ATOM 1455 O O . LEU A 1 181 ? -0.430 -3.245 1.703 1.00 95.69 181 LEU A O 1
ATOM 1459 N N . ASN A 1 182 ? 0.723 -4.293 0.091 1.00 94.88 182 ASN A N 1
ATOM 1460 C CA . ASN A 1 182 ? 0.164 -5.617 0.358 1.00 94.88 182 ASN A CA 1
ATOM 1461 C C . ASN A 1 182 ? 0.592 -6.151 1.731 1.00 94.88 182 ASN A C 1
ATOM 1463 O O . ASN A 1 182 ? -0.227 -6.735 2.447 1.00 94.88 182 ASN A O 1
ATOM 1467 N N . ASN A 1 183 ? 1.849 -5.933 2.117 1.00 96.12 183 ASN A N 1
ATOM 1468 C CA . ASN A 1 183 ? 2.358 -6.303 3.435 1.00 96.12 183 ASN A CA 1
ATOM 1469 C C . ASN A 1 183 ? 1.646 -5.517 4.539 1.00 96.12 183 ASN A C 1
ATOM 1471 O O . ASN A 1 183 ? 1.168 -6.117 5.503 1.00 96.12 183 ASN A O 1
ATOM 1475 N N . LEU A 1 184 ? 1.484 -4.207 4.355 1.00 96.62 184 LEU A N 1
ATOM 1476 C CA . LEU A 1 184 ? 0.776 -3.346 5.294 1.00 96.62 184 LEU A CA 1
ATOM 1477 C C . LEU A 1 184 ? -0.704 -3.743 5.430 1.00 96.62 184 LEU A C 1
ATOM 1479 O O . LEU A 1 184 ? -1.215 -3.864 6.543 1.00 96.62 184 LEU A O 1
ATOM 1483 N N . HIS A 1 185 ? -1.385 -4.044 4.320 1.00 95.81 185 HIS A N 1
ATOM 1484 C CA . HIS A 1 185 ? -2.736 -4.608 4.350 1.00 95.81 185 HIS A CA 1
ATOM 1485 C C . HIS A 1 185 ? -2.811 -5.911 5.143 1.00 95.81 185 HIS A C 1
ATOM 1487 O O . HIS A 1 185 ? -3.729 -6.095 5.945 1.00 95.81 185 HIS A O 1
ATOM 1493 N N . ARG A 1 186 ? -1.874 -6.838 4.902 1.00 96.56 186 ARG A N 1
ATOM 1494 C CA . ARG A 1 186 ? -1.834 -8.128 5.599 1.00 96.56 186 ARG A CA 1
ATOM 1495 C C . ARG A 1 186 ? -1.663 -7.915 7.100 1.00 96.56 186 ARG A C 1
ATOM 1497 O O . ARG A 1 186 ? -2.423 -8.494 7.869 1.00 96.56 186 ARG A O 1
ATOM 1504 N N . MET A 1 187 ? -0.744 -7.036 7.489 1.00 97.19 187 MET A N 1
ATOM 1505 C CA . MET A 1 187 ? -0.480 -6.684 8.881 1.00 97.19 187 MET A CA 1
ATOM 1506 C C . MET A 1 187 ? -1.722 -6.103 9.572 1.00 97.19 187 MET A C 1
ATOM 1508 O O . MET A 1 187 ? -2.136 -6.613 10.612 1.00 97.19 187 MET A O 1
ATOM 1512 N N . ILE A 1 188 ? -2.377 -5.096 8.978 1.00 97.88 188 ILE A N 1
ATOM 1513 C CA . ILE A 1 188 ? -3.585 -4.487 9.566 1.00 97.88 188 ILE A CA 1
ATOM 1514 C C . ILE A 1 188 ? -4.722 -5.506 9.661 1.00 97.88 188 ILE A C 1
ATOM 1516 O O . ILE A 1 188 ? -5.430 -5.555 10.665 1.00 97.88 188 ILE A O 1
ATOM 1520 N N . LYS A 1 189 ? -4.910 -6.350 8.642 1.00 96.94 189 LYS A N 1
ATOM 1521 C CA . LYS A 1 189 ? -5.955 -7.384 8.664 1.00 96.94 189 LYS A CA 1
ATOM 1522 C C . LYS A 1 189 ? -5.710 -8.454 9.717 1.00 96.94 189 LYS A C 1
ATOM 1524 O O . LYS A 1 189 ? -6.665 -8.873 10.367 1.00 96.94 189 LYS A O 1
ATOM 1529 N N . GLN A 1 190 ? -4.464 -8.887 9.883 1.00 97.56 190 GLN A N 1
ATOM 1530 C CA . GLN A 1 190 ? -4.087 -9.814 10.947 1.00 97.56 190 GLN A CA 1
ATOM 1531 C C . GLN A 1 190 ? -4.372 -9.197 12.315 1.00 97.56 190 GLN A C 1
ATOM 1533 O O . GLN A 1 190 ? -5.018 -9.833 13.144 1.00 97.56 190 GLN A O 1
ATOM 1538 N N . GLU A 1 191 ? -4.001 -7.934 12.522 1.00 97.62 191 GLU A N 1
ATOM 1539 C CA . GLU A 1 191 ? -4.286 -7.261 13.787 1.00 97.62 191 GLU A CA 1
ATOM 1540 C C . GLU A 1 191 ? -5.794 -7.066 14.011 1.00 97.62 191 GLU A C 1
ATOM 1542 O O . GLU A 1 191 ? -6.297 -7.351 15.094 1.00 97.62 191 GLU A O 1
ATOM 1547 N N . ASN A 1 192 ? -6.558 -6.707 12.977 1.00 97.56 192 ASN A N 1
ATOM 1548 C CA . ASN A 1 192 ? -8.022 -6.676 13.040 1.00 97.56 192 ASN A CA 1
ATOM 1549 C C . ASN A 1 192 ? -8.609 -8.026 13.468 1.00 97.56 192 ASN A C 1
ATOM 1551 O O . ASN A 1 192 ? -9.491 -8.067 14.326 1.00 97.56 192 ASN A O 1
ATOM 1555 N N . ALA A 1 193 ? -8.123 -9.133 12.901 1.00 97.12 193 ALA A N 1
ATOM 1556 C CA . ALA A 1 193 ? -8.561 -10.472 13.284 1.00 97.12 193 ALA A CA 1
ATOM 1557 C C . ALA A 1 193 ? -8.211 -10.784 14.750 1.00 97.12 193 ALA A C 1
ATOM 1559 O O . ALA A 1 193 ? -9.057 -11.297 15.484 1.00 97.12 193 ALA A O 1
ATOM 1560 N N . ASN A 1 194 ? -7.015 -10.402 15.205 1.00 96.56 194 ASN A N 1
ATOM 1561 C CA . ASN A 1 194 ? -6.595 -10.553 16.599 1.00 96.56 194 ASN A CA 1
ATOM 1562 C C . ASN A 1 194 ? -7.512 -9.784 17.558 1.00 96.56 194 ASN A C 1
ATOM 1564 O O . ASN A 1 194 ? -7.946 -10.334 18.571 1.00 96.56 194 ASN A O 1
ATOM 1568 N N . LEU A 1 195 ? -7.845 -8.530 17.240 1.00 95.62 195 LEU A N 1
ATOM 1569 C CA . LEU A 1 195 ? -8.743 -7.707 18.052 1.00 95.62 195 LEU A CA 1
ATOM 1570 C C . LEU A 1 195 ? -10.169 -8.267 18.076 1.00 95.62 195 LEU A C 1
ATOM 1572 O O . LEU A 1 195 ? -10.784 -8.328 19.138 1.00 95.62 195 LEU A O 1
ATOM 1576 N N . VAL A 1 196 ? -10.679 -8.746 16.937 1.00 94.31 196 VAL A N 1
ATOM 1577 C CA . VAL A 1 196 ? -11.986 -9.422 16.873 1.00 94.31 196 VAL A CA 1
ATOM 1578 C C . VAL A 1 196 ? -11.994 -10.685 17.735 1.00 94.31 196 VAL A C 1
ATOM 1580 O O . VAL A 1 196 ? -12.958 -10.922 18.459 1.00 94.31 196 VAL A O 1
ATOM 1583 N N . ASN A 1 197 ? -10.926 -11.483 17.708 1.00 92.69 197 ASN A N 1
ATOM 1584 C CA . ASN A 1 197 ? -10.819 -12.678 18.546 1.00 92.69 197 ASN A CA 1
ATOM 1585 C C . ASN A 1 197 ? -10.769 -12.325 20.038 1.00 92.69 197 ASN A C 1
ATOM 1587 O O . ASN A 1 197 ? -11.434 -12.979 20.840 1.00 92.69 197 ASN A O 1
ATOM 1591 N N . ARG A 1 198 ? -10.050 -11.259 20.418 1.00 90.94 198 ARG A N 1
ATOM 1592 C CA . ARG A 1 198 ? -10.068 -10.734 21.793 1.00 90.94 198 ARG A CA 1
ATOM 1593 C C . ARG A 1 198 ? -11.472 -10.298 22.202 1.00 90.94 198 ARG A C 1
ATOM 1595 O O . ARG A 1 198 ? -11.914 -10.662 23.284 1.00 90.94 198 ARG A O 1
ATOM 1602 N N . LEU A 1 199 ? -12.188 -9.582 21.337 1.00 90.12 199 LEU A N 1
ATOM 1603 C CA . LEU A 1 199 ? -13.564 -9.153 21.599 1.00 90.12 199 LEU A CA 1
ATOM 1604 C C . LEU A 1 199 ? -14.483 -10.359 21.845 1.00 90.12 199 LEU A C 1
ATOM 1606 O O . LEU A 1 199 ? -15.167 -10.418 22.860 1.00 90.12 199 LEU A O 1
ATOM 1610 N N . LYS A 1 200 ? -14.428 -11.363 20.960 1.00 88.00 200 LYS A N 1
ATOM 1611 C CA . LYS A 1 200 ? -15.218 -12.598 21.079 1.00 88.00 200 LYS A CA 1
ATOM 1612 C C . LYS A 1 200 ? -14.895 -13.394 22.340 1.00 88.00 200 LYS A C 1
ATOM 1614 O O . LYS A 1 200 ? -15.797 -13.962 22.939 1.00 88.00 200 LYS A O 1
ATOM 1619 N N . ASN A 1 201 ? -13.627 -13.447 22.746 1.00 85.94 201 ASN A N 1
ATOM 1620 C CA . ASN A 1 201 ? -13.231 -14.150 23.965 1.00 85.94 201 ASN A CA 1
ATOM 1621 C C . ASN A 1 201 ? -13.746 -13.467 25.235 1.00 85.94 201 ASN A C 1
ATOM 1623 O O . ASN A 1 201 ? -14.072 -14.172 26.182 1.00 85.94 201 ASN A O 1
ATOM 1627 N N . ASN A 1 202 ? -13.860 -12.138 25.237 1.00 79.31 202 ASN A N 1
ATOM 1628 C CA . ASN A 1 202 ? -14.440 -11.388 26.354 1.00 79.31 202 ASN A CA 1
ATOM 1629 C C . ASN A 1 202 ? -15.980 -11.409 26.358 1.00 79.31 202 ASN A C 1
ATOM 1631 O O . ASN A 1 202 ? -16.595 -11.170 27.386 1.00 79.31 202 ASN A O 1
ATOM 1635 N N . ALA A 1 203 ? -16.615 -11.730 25.229 1.00 79.62 203 ALA A N 1
ATOM 1636 C CA . ALA A 1 203 ? -18.070 -11.820 25.091 1.00 79.62 203 ALA A CA 1
ATOM 1637 C C . ALA A 1 203 ? -18.681 -13.147 25.608 1.00 79.62 203 ALA A C 1
ATOM 1639 O O . ALA A 1 203 ? -19.880 -13.374 25.448 1.00 79.62 203 ALA A O 1
ATOM 1640 N N . LYS A 1 204 ? -17.880 -14.054 26.190 1.00 67.25 204 LYS A N 1
ATOM 1641 C CA . LYS A 1 204 ? -18.268 -15.459 26.438 1.00 67.25 204 LYS A CA 1
ATOM 1642 C C . LYS A 1 204 ? -19.353 -15.683 27.504 1.00 67.25 204 LYS A C 1
ATOM 1644 O O . LYS A 1 204 ? -19.942 -16.758 27.503 1.00 67.25 204 LYS A O 1
ATOM 1649 N N . ASP A 1 205 ? -19.718 -14.676 28.291 1.00 68.06 205 ASP A N 1
ATOM 1650 C CA . ASP A 1 205 ? -20.691 -14.812 29.391 1.00 68.06 205 ASP A CA 1
ATOM 1651 C C . ASP A 1 205 ? -22.095 -14.272 29.038 1.00 68.06 205 ASP A C 1
ATOM 1653 O O . ASP A 1 205 ? -22.807 -13.729 29.879 1.00 68.06 205 ASP A O 1
ATOM 1657 N N . GLY A 1 206 ? -22.495 -14.378 27.763 1.00 72.56 206 GLY A N 1
ATOM 1658 C CA . GLY A 1 206 ? -23.784 -13.867 27.264 1.00 72.56 206 GLY A CA 1
ATOM 1659 C C . GLY A 1 206 ? -23.790 -12.368 26.930 1.00 72.56 206 GLY A C 1
ATOM 1660 O O . GLY A 1 206 ? -24.844 -11.795 26.653 1.00 72.56 206 GLY A O 1
ATOM 1661 N N . LEU A 1 207 ? -22.617 -11.727 26.927 1.00 79.69 207 LEU A N 1
ATOM 1662 C CA . LEU A 1 207 ? -22.452 -10.311 26.613 1.00 79.69 207 LEU A CA 1
ATOM 1663 C C . LEU A 1 207 ? -22.329 -10.091 25.097 1.00 79.69 207 LEU A C 1
ATOM 1665 O O . LEU A 1 207 ? -21.307 -10.405 24.490 1.00 79.69 207 LEU A O 1
ATOM 1669 N N . ASN A 1 208 ? -23.336 -9.469 24.484 1.00 81.56 208 ASN A N 1
ATOM 1670 C CA . ASN A 1 208 ? -23.281 -9.083 23.072 1.00 81.56 208 ASN A CA 1
ATOM 1671 C C . ASN A 1 208 ? -22.605 -7.716 22.903 1.00 81.56 208 ASN A C 1
ATOM 1673 O O . ASN A 1 208 ? -23.208 -6.679 23.177 1.00 81.56 208 ASN A O 1
ATOM 1677 N N . VAL A 1 209 ? -21.360 -7.708 22.419 1.00 84.81 209 VAL A N 1
ATOM 1678 C CA . VAL A 1 209 ? -20.609 -6.473 22.152 1.00 84.81 209 VAL A CA 1
ATOM 1679 C C . VAL A 1 209 ? -20.601 -6.149 20.662 1.00 84.81 209 VAL A C 1
ATOM 1681 O O . VAL A 1 209 ? -20.071 -6.907 19.848 1.00 84.81 209 VAL A O 1
ATOM 1684 N N . ASN A 1 210 ? -21.128 -4.976 20.315 1.00 89.50 210 ASN A N 1
ATOM 1685 C CA . ASN A 1 210 ? -21.071 -4.434 18.961 1.00 89.50 210 ASN A CA 1
ATOM 1686 C C . ASN A 1 210 ? -19.845 -3.533 18.782 1.00 89.50 210 ASN A C 1
ATOM 1688 O O . ASN A 1 210 ? -19.441 -2.816 19.696 1.00 89.50 210 ASN A O 1
ATOM 1692 N N . ILE A 1 211 ? -19.267 -3.546 17.579 1.00 93.25 211 ILE A N 1
ATOM 1693 C CA . ILE A 1 211 ? -18.151 -2.661 17.229 1.00 93.25 211 ILE A CA 1
ATOM 1694 C C . ILE A 1 211 ? -18.674 -1.226 17.159 1.00 93.25 211 ILE A C 1
ATOM 1696 O O . ILE A 1 211 ? -19.652 -0.964 16.462 1.00 93.25 211 ILE A O 1
ATOM 1700 N N . LEU A 1 212 ? -17.990 -0.294 17.824 1.00 93.38 212 LEU A N 1
ATOM 1701 C CA . LEU A 1 212 ? -18.365 1.119 17.838 1.00 93.38 212 LEU A CA 1
ATOM 1702 C C . LEU A 1 212 ? -18.496 1.691 16.428 1.00 93.38 212 LEU A C 1
ATOM 1704 O O . LEU A 1 212 ? -17.633 1.467 15.578 1.00 93.38 212 LEU A O 1
ATOM 1708 N N . GLU A 1 213 ? -19.540 2.484 16.213 1.00 93.19 213 GLU A N 1
ATOM 1709 C CA . GLU A 1 213 ? -19.788 3.237 14.986 1.00 93.19 213 GLU A CA 1
ATOM 1710 C C . GLU A 1 213 ? -20.024 4.698 15.314 1.00 93.19 213 GLU A C 1
ATOM 1712 O O . GLU A 1 213 ? -20.736 5.044 16.257 1.00 93.19 213 GLU A O 1
ATOM 1717 N N . ASN A 1 214 ? -19.423 5.573 14.513 1.00 92.62 214 ASN A N 1
ATOM 1718 C CA . ASN A 1 214 ? -19.778 6.978 14.559 1.00 92.62 214 ASN A CA 1
ATOM 1719 C C . ASN A 1 214 ? -21.167 7.158 13.935 1.00 92.62 214 ASN A C 1
ATOM 1721 O O . ASN A 1 214 ? -21.375 6.729 12.801 1.00 92.62 214 ASN A O 1
ATOM 1725 N N . LYS A 1 215 ? -22.082 7.815 14.661 1.00 90.38 215 LYS A N 1
ATOM 1726 C CA . LYS A 1 215 ? -23.445 8.135 14.202 1.00 90.38 215 LYS A CA 1
ATOM 1727 C C . LYS A 1 215 ? -23.457 9.016 12.951 1.00 90.38 215 LYS A C 1
ATOM 1729 O O . LYS A 1 215 ? -24.421 8.991 12.197 1.00 90.38 215 LYS A O 1
ATOM 1734 N N . GLN A 1 216 ? -22.407 9.809 12.752 1.00 91.69 216 GLN A N 1
ATOM 1735 C CA . GLN A 1 216 ? -22.235 10.676 11.591 1.00 91.69 216 GLN A CA 1
ATOM 1736 C C . GLN A 1 216 ? -20.846 10.424 10.988 1.00 91.69 216 GLN A C 1
ATOM 1738 O O . GLN A 1 216 ? -19.907 11.174 11.274 1.00 91.69 216 GLN A O 1
ATOM 1743 N N . PRO A 1 217 ? -20.670 9.337 10.208 1.00 93.12 217 PRO A N 1
ATOM 1744 C CA . PRO A 1 217 ? -19.406 9.081 9.532 1.00 93.12 217 PRO A CA 1
ATOM 1745 C C . PRO A 1 217 ? -19.110 10.196 8.530 1.00 93.12 217 PRO A C 1
ATOM 1747 O O . PRO A 1 217 ? -20.002 10.719 7.857 1.00 93.12 217 PRO A O 1
ATOM 1750 N N . ILE A 1 218 ? -17.835 10.560 8.422 1.00 92.38 218 ILE A N 1
ATOM 1751 C CA . ILE A 1 218 ? -17.398 11.582 7.478 1.00 92.38 218 ILE A CA 1
ATOM 1752 C C . ILE A 1 218 ? -17.295 10.926 6.106 1.00 92.38 218 ILE A C 1
ATOM 1754 O O . ILE A 1 218 ? -16.535 9.972 5.922 1.00 92.38 218 ILE A O 1
ATOM 1758 N N . LYS A 1 219 ? -18.048 11.452 5.140 1.00 92.19 219 LYS A N 1
ATOM 1759 C CA . LYS A 1 219 ? -17.998 10.999 3.750 1.00 92.19 219 LYS A CA 1
ATOM 1760 C C . LYS A 1 219 ? -16.988 11.824 2.972 1.00 92.19 219 LYS A C 1
ATOM 1762 O O . LYS A 1 219 ? -17.046 13.053 2.973 1.00 92.19 219 LYS A O 1
ATOM 1767 N N . PHE A 1 220 ? -16.094 11.152 2.264 1.00 87.81 220 PHE A N 1
ATOM 1768 C CA . PHE A 1 220 ? -15.174 11.789 1.338 1.00 87.81 220 PHE A CA 1
ATOM 1769 C C . PHE A 1 220 ? -15.418 11.283 -0.079 1.00 87.81 220 PHE A C 1
ATOM 1771 O O . PHE A 1 220 ? -15.482 10.081 -0.319 1.00 87.81 220 PHE A O 1
ATOM 1778 N N . THR A 1 221 ? -15.495 12.200 -1.038 1.00 86.56 221 THR A N 1
ATOM 1779 C CA . THR A 1 221 ? -15.512 11.865 -2.465 1.00 86.56 221 THR A CA 1
ATOM 1780 C C . THR A 1 221 ? -14.122 11.423 -2.902 1.00 86.56 221 THR A C 1
ATOM 1782 O O . THR A 1 221 ? -13.136 12.138 -2.669 1.00 86.56 221 THR A O 1
ATOM 1785 N N . VAL A 1 222 ? -14.031 10.277 -3.568 1.00 84.06 222 VAL A N 1
ATOM 1786 C CA . VAL A 1 222 ? -12.778 9.750 -4.098 1.00 84.06 222 VAL A CA 1
ATOM 1787 C C . VAL A 1 222 ? -12.939 9.546 -5.596 1.00 84.06 222 VAL A C 1
ATOM 1789 O O . VAL A 1 222 ? -13.818 8.832 -6.041 1.00 84.06 222 VAL A O 1
ATOM 1792 N N . SER A 1 223 ? -12.102 10.194 -6.402 1.00 77.38 223 SER A N 1
ATOM 1793 C CA . SER A 1 223 ? -12.068 9.947 -7.846 1.00 77.38 223 SER A CA 1
ATOM 1794 C C . SER A 1 223 ? -10.818 9.144 -8.178 1.00 77.38 223 SER A C 1
ATOM 1796 O O . SER A 1 223 ? -9.704 9.674 -8.263 1.00 77.38 223 SER A O 1
ATOM 1798 N N . PHE A 1 224 ? -10.981 7.833 -8.337 1.00 70.50 224 PHE A N 1
ATOM 1799 C CA . PHE A 1 224 ? -9.871 6.945 -8.657 1.00 70.50 224 PHE A CA 1
ATOM 1800 C C . PHE A 1 224 ? -9.502 7.062 -10.136 1.00 70.50 224 PHE A C 1
ATOM 1802 O O . PHE A 1 224 ? -9.903 6.267 -10.975 1.00 70.50 224 PHE A O 1
ATOM 1809 N N . LYS A 1 225 ? -8.666 8.048 -10.480 1.00 76.62 225 LYS A N 1
ATOM 1810 C CA . LYS A 1 225 ? -8.086 8.145 -11.835 1.00 76.62 225 LYS A CA 1
ATOM 1811 C C . LYS A 1 225 ? -6.954 7.129 -12.076 1.00 76.62 225 LYS A C 1
ATOM 1813 O O . LYS A 1 225 ? -6.257 7.208 -13.087 1.00 76.62 225 LYS A O 1
ATOM 1818 N N . ASN A 1 226 ? -6.684 6.251 -11.114 1.00 81.56 226 ASN A N 1
ATOM 1819 C CA . ASN A 1 226 ? -5.662 5.213 -11.165 1.00 81.56 226 ASN A CA 1
ATOM 1820 C C . ASN A 1 226 ? -6.121 4.005 -10.316 1.00 81.56 226 ASN A C 1
ATOM 1822 O O . ASN A 1 226 ? -6.836 4.213 -9.332 1.00 81.56 226 ASN A O 1
ATOM 1826 N N . PRO A 1 227 ? -5.707 2.772 -10.655 1.00 85.00 227 PRO A N 1
ATOM 1827 C CA . PRO A 1 227 ? -6.153 1.566 -9.949 1.00 85.00 227 PRO A CA 1
ATOM 1828 C C . PRO A 1 227 ? -5.613 1.462 -8.510 1.00 85.00 227 PRO A C 1
ATOM 1830 O O . PRO A 1 227 ? -6.271 0.899 -7.637 1.00 85.00 227 PRO A O 1
ATOM 1833 N N . TYR A 1 228 ? -4.449 2.052 -8.227 1.00 89.56 228 TYR A N 1
ATOM 1834 C CA . TYR A 1 228 ? -3.828 2.042 -6.896 1.00 89.56 228 TYR A CA 1
ATOM 1835 C C . TYR A 1 228 ? -4.603 2.848 -5.856 1.00 89.56 228 TYR A C 1
ATOM 1837 O O . TYR A 1 228 ? -4.578 2.518 -4.673 1.00 89.56 228 TYR A O 1
ATOM 1845 N N . GLY A 1 229 ? -5.330 3.879 -6.284 1.00 89.44 229 GLY A N 1
ATOM 1846 C CA . GLY A 1 229 ? -6.158 4.681 -5.397 1.00 89.44 229 GLY A CA 1
ATOM 1847 C C . GLY A 1 229 ? -7.208 3.829 -4.683 1.00 89.44 229 GLY A C 1
ATOM 1848 O O . GLY A 1 229 ? -7.405 3.999 -3.483 1.00 89.44 229 GLY A O 1
ATOM 1849 N N . PHE A 1 230 ? -7.802 2.856 -5.380 1.00 88.44 230 PHE A N 1
ATOM 1850 C CA . PHE A 1 230 ? -8.767 1.935 -4.780 1.00 88.44 230 PHE A CA 1
ATOM 1851 C C . PHE A 1 230 ? -8.118 1.041 -3.711 1.00 88.44 230 PHE A C 1
ATOM 1853 O O . PHE A 1 230 ? -8.684 0.842 -2.635 1.00 88.44 230 PHE A O 1
ATOM 1860 N N . LEU A 1 231 ? -6.898 0.550 -3.966 1.00 91.19 231 LEU A N 1
ATOM 1861 C CA . LEU A 1 231 ? -6.135 -0.229 -2.983 1.00 91.19 231 LEU A CA 1
ATOM 1862 C C . LEU A 1 231 ? -5.836 0.605 -1.727 1.00 91.19 231 LEU A C 1
ATOM 1864 O O . LEU A 1 231 ? -6.067 0.144 -0.613 1.00 91.19 231 LEU A O 1
ATOM 1868 N N . LEU A 1 232 ? -5.426 1.865 -1.894 1.00 94.25 232 LEU A N 1
ATOM 1869 C CA . LEU A 1 232 ? -5.212 2.786 -0.774 1.00 94.25 232 LEU A CA 1
ATOM 1870 C C . LEU A 1 232 ? -6.489 3.064 0.025 1.00 94.25 232 LEU A C 1
ATOM 1872 O O . LEU A 1 232 ? -6.447 3.135 1.251 1.00 94.25 232 LEU A O 1
ATOM 1876 N N . SER A 1 233 ? -7.636 3.197 -0.640 1.00 93.81 233 SER A N 1
ATOM 1877 C CA . SER A 1 233 ? -8.913 3.358 0.057 1.00 93.81 233 SER A CA 1
ATOM 1878 C C . SER A 1 233 ? -9.282 2.127 0.870 1.00 93.81 233 SER A C 1
ATOM 1880 O O . SER A 1 233 ? -9.722 2.265 2.008 1.00 93.81 233 SER A O 1
ATOM 1882 N N . ARG A 1 234 ? -9.016 0.924 0.353 1.00 93.88 234 ARG A N 1
ATOM 1883 C CA . ARG A 1 234 ? -9.179 -0.301 1.138 1.00 93.88 234 ARG A CA 1
ATOM 1884 C C . ARG A 1 234 ? -8.259 -0.313 2.360 1.00 93.88 234 ARG A C 1
ATOM 1886 O O . ARG A 1 234 ? -8.701 -0.717 3.429 1.00 93.88 234 ARG A O 1
ATOM 1893 N N . LEU A 1 235 ? -7.008 0.136 2.216 1.00 96.31 235 LEU A N 1
ATOM 1894 C CA . LEU A 1 235 ? -6.049 0.201 3.326 1.00 96.31 235 LEU A CA 1
ATOM 1895 C C . LEU A 1 235 ? -6.575 1.126 4.423 1.00 96.31 235 LEU A C 1
ATOM 1897 O O . LEU A 1 235 ? -6.523 0.800 5.608 1.00 96.31 235 LEU A O 1
ATOM 1901 N N . LEU A 1 236 ? -7.117 2.270 4.012 1.00 96.44 236 LEU A N 1
ATOM 1902 C CA . LEU A 1 236 ? -7.675 3.244 4.928 1.00 96.44 236 LEU A CA 1
ATOM 1903 C C . LEU A 1 236 ? -8.919 2.720 5.659 1.00 96.44 236 LEU A C 1
ATOM 1905 O O . LEU A 1 236 ? -9.053 2.961 6.855 1.00 96.44 236 LEU A O 1
ATOM 1909 N N . LEU A 1 237 ? -9.793 1.976 4.976 1.00 96.56 237 LEU A N 1
ATOM 1910 C CA . LEU A 1 237 ? -10.945 1.311 5.600 1.00 96.56 237 LEU A CA 1
ATOM 1911 C C . LEU A 1 237 ? -10.516 0.215 6.584 1.00 96.56 237 LEU A C 1
ATOM 1913 O O . LEU A 1 237 ? -11.092 0.102 7.666 1.00 96.56 237 LEU A O 1
ATOM 1917 N N . ASP A 1 238 ? -9.487 -0.567 6.242 1.00 97.19 238 ASP A N 1
ATOM 1918 C CA . ASP A 1 238 ? -8.912 -1.567 7.148 1.00 97.19 238 ASP A CA 1
ATOM 1919 C C . ASP A 1 238 ? -8.371 -0.890 8.428 1.00 97.19 238 ASP A C 1
ATOM 1921 O O . ASP A 1 238 ? -8.569 -1.411 9.531 1.00 97.19 238 ASP A O 1
ATOM 1925 N N . PHE A 1 239 ? -7.749 0.291 8.300 1.00 98.19 239 PHE A N 1
ATOM 1926 C CA . PHE A 1 239 ? -7.286 1.101 9.432 1.00 98.19 239 PHE A CA 1
ATOM 1927 C C . PHE A 1 239 ? -8.439 1.730 10.236 1.00 98.19 239 PHE A C 1
ATOM 1929 O O . PHE A 1 239 ? -8.402 1.716 11.465 1.00 98.19 239 PHE A O 1
ATOM 1936 N N . ASP A 1 240 ? -9.474 2.265 9.579 1.00 97.88 240 ASP A N 1
ATOM 1937 C CA . ASP A 1 240 ? -10.653 2.824 10.261 1.00 97.88 240 ASP A CA 1
ATOM 1938 C C . ASP A 1 240 ? -11.338 1.756 11.124 1.00 97.88 240 ASP A C 1
ATOM 1940 O O . ASP A 1 240 ? -11.639 1.980 12.299 1.00 97.88 240 ASP A O 1
ATOM 1944 N N . ARG A 1 241 ? -11.479 0.540 10.581 1.00 97.50 241 ARG A N 1
ATOM 1945 C CA . ARG A 1 241 ? -11.970 -0.626 11.323 1.00 97.50 241 ARG A CA 1
ATOM 1946 C C . ARG A 1 241 ? -11.066 -0.988 12.501 1.00 97.50 241 ARG A C 1
ATOM 1948 O O . ARG A 1 241 ? -11.585 -1.272 13.580 1.00 97.50 241 ARG A O 1
ATOM 1955 N N . PHE A 1 242 ? -9.747 -0.968 12.313 1.00 98.31 242 PHE A N 1
ATOM 1956 C CA . PHE A 1 242 ? -8.784 -1.203 13.391 1.00 98.31 242 PHE A CA 1
ATOM 1957 C C . PHE A 1 242 ? -8.980 -0.214 14.537 1.00 98.31 242 PHE A C 1
ATOM 1959 O O . PHE A 1 242 ? -9.120 -0.625 15.688 1.00 98.31 242 PHE A O 1
ATOM 1966 N N . ALA A 1 243 ? -9.077 1.078 14.228 1.00 97.88 243 ALA A N 1
ATOM 1967 C CA . ALA A 1 243 ? -9.268 2.100 15.244 1.00 97.88 243 ALA A CA 1
ATOM 1968 C C . ALA A 1 243 ? -10.592 1.919 16.004 1.00 97.88 243 ALA A C 1
ATOM 1970 O O . ALA A 1 243 ? -10.606 1.956 17.235 1.00 97.88 243 ALA A O 1
ATOM 1971 N N . ARG A 1 244 ? -11.690 1.618 15.297 1.00 97.50 244 ARG A N 1
ATOM 1972 C CA . ARG A 1 244 ? -12.984 1.286 15.921 1.00 97.50 244 ARG A CA 1
ATOM 1973 C C . ARG A 1 244 ? -12.884 0.088 16.867 1.00 97.50 244 ARG A C 1
ATOM 1975 O O . ARG A 1 244 ? -13.442 0.132 17.961 1.00 97.50 244 ARG A O 1
ATOM 1982 N N . LEU A 1 245 ? -12.177 -0.973 16.472 1.00 97.06 245 LEU A N 1
ATOM 1983 C CA . LEU A 1 245 ? -11.976 -2.165 17.305 1.00 97.06 245 LEU A CA 1
ATOM 1984 C C . LEU A 1 245 ? -11.167 -1.856 18.566 1.00 97.06 245 LEU A C 1
ATOM 1986 O O . LEU A 1 245 ? -11.544 -2.310 19.644 1.00 97.06 245 LEU A O 1
ATOM 1990 N N . VAL A 1 246 ? -10.101 -1.058 18.452 1.00 97.44 246 VAL A N 1
ATOM 1991 C CA . VAL A 1 246 ? -9.309 -0.620 19.610 1.00 97.44 246 VAL A CA 1
ATOM 1992 C C . VAL A 1 246 ? -10.179 0.164 20.594 1.00 97.44 246 VAL A C 1
ATOM 1994 O O . VAL A 1 246 ? -10.212 -0.186 21.769 1.00 97.44 246 VAL A O 1
ATOM 1997 N N . TYR A 1 247 ? -10.947 1.149 20.119 1.00 96.88 247 TYR A N 1
ATOM 1998 C CA . TYR A 1 247 ? -11.858 1.909 20.983 1.00 96.88 247 TYR A CA 1
ATOM 1999 C C . TYR A 1 247 ? -12.976 1.049 21.579 1.00 96.88 247 TYR A C 1
ATOM 2001 O O . TYR A 1 247 ? -13.383 1.264 22.716 1.00 96.88 247 TYR A O 1
ATOM 2009 N N . THR A 1 248 ? -13.463 0.050 20.841 1.00 95.62 248 THR A N 1
ATOM 2010 C CA . THR A 1 248 ? -14.465 -0.889 21.368 1.00 95.62 248 THR A CA 1
ATOM 2011 C C . THR A 1 248 ? -13.882 -1.687 22.535 1.00 95.62 248 THR A C 1
ATOM 2013 O O . THR A 1 248 ? -14.514 -1.803 23.577 1.00 95.62 248 THR A O 1
ATOM 2016 N N . LEU A 1 249 ? -12.655 -2.193 22.391 1.00 94.38 249 LEU A N 1
ATOM 2017 C CA . LEU A 1 249 ? -11.970 -2.947 23.442 1.00 94.38 249 LEU A CA 1
ATOM 2018 C C . LEU A 1 249 ? -11.582 -2.076 24.646 1.00 94.38 249 LEU A C 1
ATOM 2020 O O . LEU A 1 249 ? -11.610 -2.571 25.769 1.00 94.38 249 LEU A O 1
ATOM 2024 N N . GLU A 1 250 ? -11.275 -0.794 24.434 1.00 95.19 250 GLU A N 1
ATOM 2025 C CA . GLU A 1 250 ? -11.121 0.192 25.515 1.00 95.19 250 GLU A CA 1
ATOM 2026 C C . GLU A 1 250 ? -12.428 0.358 26.301 1.00 95.19 250 GLU A C 1
ATOM 2028 O O . GLU A 1 250 ? -12.428 0.241 27.523 1.00 95.19 250 GLU A O 1
ATOM 2033 N N . ASN A 1 251 ? -13.558 0.542 25.608 1.00 92.44 251 ASN A N 1
ATOM 2034 C CA . ASN A 1 251 ? -14.872 0.690 26.245 1.00 92.44 251 ASN A CA 1
ATOM 2035 C C . ASN A 1 251 ? -15.345 -0.580 26.965 1.00 92.44 251 ASN A C 1
ATOM 2037 O O . ASN A 1 251 ? -16.132 -0.496 27.903 1.00 92.44 251 ASN A O 1
ATOM 2041 N N . CYS A 1 252 ? -14.873 -1.750 26.537 1.00 89.81 252 CYS A N 1
ATOM 2042 C CA . CYS A 1 252 ? -15.108 -3.019 27.222 1.00 89.81 252 CYS A CA 1
ATOM 2043 C C . CYS A 1 252 ? -14.105 -3.297 28.351 1.00 89.81 252 CYS A C 1
ATOM 2045 O O . CYS A 1 252 ? -14.065 -4.420 28.847 1.00 89.81 252 CYS A O 1
ATOM 2047 N N . SER A 1 253 ? -13.273 -2.322 28.731 1.00 89.06 253 SER A N 1
ATOM 2048 C CA . SER A 1 253 ? -12.2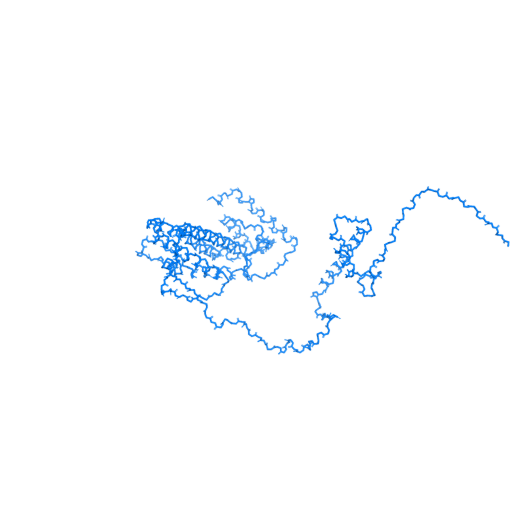41 -2.459 29.768 1.00 89.06 253 SER A CA 1
ATOM 2049 C C . SER A 1 253 ? -11.211 -3.567 29.498 1.00 89.06 253 SER A C 1
ATOM 2051 O O . SER A 1 253 ? -10.535 -4.026 30.416 1.00 89.06 253 SER A O 1
ATOM 2053 N N . VAL A 1 254 ? -11.058 -3.997 28.240 1.00 90.88 254 VAL A N 1
ATOM 2054 C CA . VAL A 1 254 ? -10.045 -4.987 27.827 1.00 90.88 254 VAL A CA 1
ATOM 2055 C C . VAL A 1 254 ? -8.686 -4.318 27.637 1.00 90.88 254 VAL A C 1
ATOM 2057 O O . VAL A 1 254 ? -7.647 -4.928 27.883 1.00 90.88 254 VAL A O 1
ATOM 2060 N N . PHE A 1 255 ? -8.687 -3.065 27.180 1.00 94.06 255 PHE A N 1
ATOM 2061 C CA . PHE A 1 255 ? -7.492 -2.239 27.044 1.00 94.06 255 PHE A CA 1
ATOM 2062 C C . PHE A 1 255 ? -7.552 -1.038 27.975 1.00 94.06 255 PHE A C 1
ATOM 2064 O O . PHE A 1 255 ? -8.611 -0.440 28.161 1.00 94.06 255 PHE A O 1
ATOM 2071 N N . SER A 1 256 ? -6.392 -0.642 28.502 1.00 95.38 256 SER A N 1
ATOM 2072 C CA . SER A 1 256 ? -6.256 0.674 29.111 1.00 95.38 256 SER A CA 1
ATOM 2073 C C . SER A 1 256 ? -6.235 1.758 28.029 1.00 95.38 256 SER A C 1
ATOM 2075 O O . SER A 1 256 ? -5.849 1.523 26.880 1.00 95.38 256 SER A O 1
ATOM 2077 N N . GLN A 1 257 ? -6.571 2.990 28.406 1.00 94.88 257 GLN A N 1
ATOM 2078 C CA . GLN A 1 257 ? -6.487 4.128 27.490 1.00 94.88 257 GLN A CA 1
ATOM 2079 C C . GLN A 1 257 ? -5.057 4.355 26.959 1.00 94.88 257 GLN A C 1
ATOM 2081 O O . GLN A 1 257 ? -4.868 4.817 25.830 1.00 94.88 257 GLN A O 1
ATOM 2086 N N . ILE A 1 258 ? -4.036 4.052 27.768 1.00 96.31 258 ILE A N 1
ATOM 2087 C CA . ILE A 1 258 ? -2.627 4.173 27.371 1.00 96.31 258 ILE A CA 1
ATOM 2088 C C . ILE A 1 258 ? -2.305 3.140 26.285 1.00 96.31 258 ILE A C 1
ATOM 2090 O O . ILE A 1 258 ? -1.738 3.504 25.252 1.00 96.31 258 ILE A O 1
ATOM 2094 N N . ASP A 1 259 ? -2.744 1.892 26.467 1.00 95.00 259 ASP A N 1
ATOM 2095 C CA . ASP A 1 259 ? -2.543 0.817 25.490 1.00 95.00 259 ASP A CA 1
ATOM 2096 C C . ASP A 1 259 ? -3.234 1.124 24.162 1.00 95.00 259 ASP A C 1
ATOM 2098 O O . ASP A 1 259 ? -2.634 0.967 23.095 1.00 95.00 259 ASP A O 1
ATOM 2102 N N . SER A 1 260 ? -4.476 1.612 24.210 1.00 95.94 260 SER A N 1
ATOM 2103 C CA . SER A 1 260 ? -5.224 2.018 23.019 1.00 95.94 260 SER A CA 1
ATOM 2104 C C . SER A 1 260 ? -4.503 3.114 22.243 1.00 95.94 260 SER A C 1
ATOM 2106 O O . SER A 1 260 ? -4.289 2.987 21.034 1.00 95.94 260 SER A O 1
ATOM 2108 N N . LYS A 1 261 ? -4.062 4.175 22.935 1.00 96.00 261 LYS A N 1
ATOM 2109 C CA . LYS A 1 261 ? -3.293 5.271 22.325 1.00 96.00 261 LYS A CA 1
ATOM 2110 C C . LYS A 1 261 ? -2.001 4.761 21.689 1.00 96.00 261 LYS A C 1
ATOM 2112 O O . LYS A 1 261 ? -1.702 5.137 20.555 1.00 96.00 261 LYS A O 1
ATOM 2117 N N . TYR A 1 262 ? -1.268 3.892 22.382 1.00 96.69 262 TYR A N 1
ATOM 2118 C CA . TYR A 1 262 ? -0.026 3.305 21.882 1.00 96.69 262 TYR A CA 1
ATOM 2119 C C . TYR A 1 262 ? -0.255 2.469 20.613 1.00 96.69 262 TYR A C 1
ATOM 2121 O O . TYR A 1 262 ? 0.414 2.681 19.600 1.00 96.69 262 TYR A O 1
ATOM 2129 N N . ARG A 1 263 ? -1.261 1.584 20.615 1.00 96.75 263 ARG A N 1
ATOM 2130 C CA . ARG A 1 263 ? -1.633 0.755 19.453 1.00 96.75 263 ARG A CA 1
ATOM 2131 C C . ARG A 1 263 ? -2.035 1.596 18.244 1.00 96.75 263 ARG A C 1
ATOM 2133 O O . ARG A 1 263 ? -1.538 1.363 17.142 1.00 96.75 263 ARG A O 1
ATOM 2140 N N . LEU A 1 264 ? -2.892 2.598 18.453 1.00 96.44 264 LEU A N 1
ATOM 2141 C CA . LEU A 1 264 ? -3.311 3.535 17.407 1.00 96.44 264 LEU A CA 1
ATOM 2142 C C . LEU A 1 264 ? -2.122 4.303 16.832 1.00 96.44 264 LEU A C 1
ATOM 2144 O O . LEU A 1 264 ? -2.003 4.444 15.615 1.00 96.44 264 LEU A O 1
ATOM 2148 N N . GLN A 1 265 ? -1.225 4.790 17.693 1.00 95.38 265 GLN A N 1
ATOM 2149 C CA . GLN A 1 265 ? -0.054 5.543 17.261 1.00 95.38 265 GLN A CA 1
ATOM 2150 C C . GLN A 1 265 ? 0.925 4.673 16.470 1.00 95.38 265 GLN A C 1
ATOM 2152 O O . GLN A 1 265 ? 1.420 5.132 15.442 1.00 95.38 265 GLN A O 1
ATOM 2157 N N . ASN A 1 266 ? 1.188 3.444 16.912 1.00 96.50 266 ASN A N 1
ATOM 2158 C CA . ASN A 1 266 ? 2.080 2.526 16.209 1.00 96.50 266 ASN A CA 1
ATOM 2159 C C . ASN A 1 266 ? 1.529 2.161 14.835 1.00 96.50 266 ASN A C 1
ATOM 2161 O O . ASN A 1 266 ? 2.213 2.360 13.837 1.00 96.50 266 ASN A O 1
ATOM 2165 N N . MET A 1 267 ? 0.263 1.746 14.756 1.00 97.06 267 MET A N 1
ATOM 2166 C CA . MET A 1 267 ? -0.342 1.413 13.468 1.00 97.06 267 MET A CA 1
ATOM 2167 C C . MET A 1 267 ? -0.379 2.625 12.529 1.00 97.06 267 MET A C 1
ATOM 2169 O O . MET A 1 267 ? -0.103 2.518 11.335 1.00 97.06 267 MET A O 1
ATOM 2173 N N . ARG A 1 268 ? -0.659 3.817 13.071 1.00 95.50 268 ARG A N 1
ATOM 2174 C CA . ARG A 1 268 ? -0.589 5.063 12.305 1.00 95.50 268 ARG A CA 1
ATOM 2175 C C . ARG A 1 268 ? 0.823 5.319 11.776 1.00 95.50 268 ARG A C 1
ATOM 2177 O O . ARG A 1 268 ? 0.946 5.751 10.634 1.00 95.50 268 ARG A O 1
ATOM 2184 N N . LYS A 1 269 ? 1.869 5.108 12.582 1.00 94.94 269 LYS A N 1
ATOM 2185 C CA . LYS A 1 269 ? 3.266 5.291 12.156 1.00 94.94 269 LYS A CA 1
ATOM 2186 C C . LYS A 1 269 ? 3.614 4.375 10.986 1.00 94.94 269 LYS A C 1
ATOM 2188 O O . LYS A 1 269 ? 4.235 4.863 10.053 1.00 94.94 269 LYS A O 1
ATOM 2193 N N . GLU A 1 270 ? 3.151 3.127 10.988 1.00 96.88 270 GLU A N 1
ATOM 2194 C CA . GLU A 1 270 ? 3.358 2.202 9.864 1.00 96.88 270 GLU A CA 1
ATOM 2195 C C . GLU A 1 270 ? 2.713 2.717 8.570 1.00 96.88 270 GLU A C 1
ATOM 2197 O O . GLU A 1 270 ? 3.366 2.802 7.528 1.00 96.88 270 GLU A O 1
ATOM 2202 N N . VAL A 1 271 ? 1.450 3.160 8.640 1.00 96.62 271 VAL A N 1
ATOM 2203 C CA . VAL A 1 271 ? 0.751 3.728 7.472 1.00 96.62 271 VAL A CA 1
ATOM 2204 C C . VAL A 1 271 ? 1.435 5.004 6.975 1.00 96.62 271 VAL A C 1
ATOM 2206 O O . VAL A 1 271 ? 1.638 5.176 5.774 1.00 96.62 271 VAL A O 1
ATOM 2209 N N . VAL A 1 272 ? 1.820 5.898 7.888 1.00 92.56 272 VAL A N 1
ATOM 2210 C CA . VAL A 1 272 ? 2.525 7.143 7.548 1.00 92.56 272 VAL A CA 1
ATOM 2211 C C . VAL A 1 272 ? 3.907 6.858 6.959 1.00 92.56 272 VAL A C 1
ATOM 2213 O O . VAL A 1 272 ? 4.287 7.486 5.975 1.00 92.56 272 VAL A O 1
ATOM 2216 N N . GLY A 1 273 ? 4.643 5.898 7.518 1.00 92.31 273 GLY A N 1
ATOM 2217 C CA . GLY A 1 273 ? 5.942 5.466 7.010 1.00 92.31 273 GLY A CA 1
ATOM 2218 C C . GLY A 1 273 ? 5.834 4.945 5.580 1.00 92.31 273 GLY A C 1
ATOM 2219 O O . GLY A 1 273 ? 6.612 5.350 4.720 1.00 92.31 273 GLY A O 1
ATOM 2220 N N . PHE A 1 274 ? 4.817 4.132 5.292 1.00 96.56 274 PHE A N 1
ATOM 2221 C CA . PHE A 1 274 ? 4.507 3.708 3.929 1.00 96.56 274 PHE A CA 1
ATOM 2222 C C . PHE A 1 274 ? 4.180 4.892 3.001 1.00 96.56 274 PHE A C 1
ATOM 2224 O O . PHE A 1 274 ? 4.726 4.975 1.902 1.00 96.56 274 PHE A O 1
ATOM 2231 N N . TYR A 1 275 ? 3.339 5.838 3.433 1.00 93.12 275 TYR A N 1
ATOM 2232 C CA . TYR A 1 275 ? 3.004 7.016 2.624 1.00 93.12 275 TYR A CA 1
ATOM 2233 C C . TYR A 1 275 ? 4.231 7.870 2.288 1.00 93.12 275 TYR A C 1
ATOM 2235 O O . TYR A 1 275 ? 4.378 8.281 1.136 1.00 93.12 275 TYR A O 1
ATOM 2243 N N . ASN A 1 276 ? 5.123 8.089 3.258 1.00 88.81 276 ASN A N 1
ATOM 2244 C CA . ASN A 1 276 ? 6.388 8.788 3.038 1.00 88.81 276 ASN A CA 1
ATOM 2245 C C . ASN A 1 276 ? 7.262 8.039 2.025 1.00 88.81 276 ASN A C 1
ATOM 2247 O O . ASN A 1 276 ? 7.631 8.625 1.015 1.00 88.81 276 ASN A O 1
ATOM 2251 N N . LYS A 1 277 ? 7.472 6.724 2.201 1.00 91.88 277 LYS A N 1
ATOM 2252 C CA . LYS A 1 277 ? 8.254 5.900 1.257 1.00 91.88 277 LYS A CA 1
ATOM 2253 C C . LYS A 1 277 ? 7.760 6.028 -0.186 1.00 91.88 277 LYS A C 1
ATOM 2255 O O . LYS A 1 277 ? 8.556 6.208 -1.102 1.00 91.88 277 LYS A O 1
ATOM 2260 N N . VAL A 1 278 ? 6.446 5.958 -0.409 1.00 92.38 278 VAL A N 1
ATOM 2261 C CA . VAL A 1 278 ? 5.857 6.110 -1.753 1.00 92.38 278 VAL A CA 1
ATOM 2262 C C . VAL A 1 278 ? 6.074 7.520 -2.306 1.00 92.38 278 VAL A C 1
ATOM 2264 O O . VAL A 1 278 ? 6.336 7.696 -3.498 1.00 92.38 278 VAL A O 1
ATOM 2267 N N . PHE A 1 279 ? 5.940 8.537 -1.457 1.00 86.00 279 PHE A N 1
ATOM 2268 C CA . PHE A 1 279 ? 6.162 9.925 -1.842 1.00 86.00 279 PHE A CA 1
ATOM 2269 C C . PHE A 1 279 ? 7.624 10.178 -2.238 1.00 86.00 279 PHE A C 1
ATOM 2271 O O . PHE A 1 279 ? 7.867 10.781 -3.287 1.00 86.00 279 PHE A O 1
ATOM 2278 N N . ASP A 1 280 ? 8.566 9.642 -1.464 1.00 84.00 280 ASP A N 1
ATOM 2279 C CA . ASP A 1 280 ? 10.008 9.751 -1.687 1.00 84.00 280 ASP A CA 1
ATOM 2280 C C . ASP A 1 280 ? 10.440 8.999 -2.953 1.00 84.00 280 ASP A C 1
ATOM 2282 O O . ASP A 1 280 ? 11.145 9.562 -3.792 1.00 84.00 280 ASP A O 1
ATOM 2286 N N . ARG A 1 281 ? 9.931 7.777 -3.179 1.00 87.38 281 ARG A N 1
ATOM 2287 C CA . ARG A 1 281 ? 10.149 7.031 -4.436 1.00 87.38 281 ARG A CA 1
ATOM 2288 C C . ARG A 1 281 ? 9.699 7.834 -5.650 1.00 87.38 281 ARG A C 1
ATOM 2290 O O . ARG A 1 281 ? 10.457 7.985 -6.602 1.00 87.38 281 ARG A O 1
ATOM 2297 N N . LYS A 1 282 ? 8.495 8.417 -5.604 1.00 88.62 282 LYS A N 1
ATOM 2298 C CA . LYS A 1 282 ? 8.000 9.277 -6.689 1.00 88.62 282 LYS A CA 1
ATOM 2299 C C . LYS A 1 282 ? 8.937 10.463 -6.932 1.00 88.62 282 LYS A C 1
ATOM 2301 O O . LYS A 1 282 ? 9.196 10.783 -8.084 1.00 88.62 282 LYS A O 1
ATOM 2306 N N . HIS A 1 283 ? 9.429 11.126 -5.887 1.00 82.50 283 HIS A N 1
ATOM 2307 C CA . HIS A 1 283 ? 10.381 12.229 -6.059 1.00 82.50 283 HIS A CA 1
ATOM 2308 C C . HIS A 1 283 ? 11.706 11.775 -6.666 1.00 82.50 283 HIS A C 1
ATOM 2310 O O . HIS A 1 283 ? 12.214 12.445 -7.557 1.00 82.50 283 HIS A O 1
ATOM 2316 N N . THR A 1 284 ? 12.206 10.622 -6.234 1.00 84.38 284 THR A N 1
ATOM 2317 C CA . THR A 1 284 ? 13.457 10.045 -6.730 1.00 84.38 284 THR A CA 1
ATOM 2318 C C . THR A 1 284 ? 13.362 9.728 -8.222 1.00 84.38 284 THR A C 1
ATOM 2320 O O . THR A 1 284 ? 14.197 10.151 -9.006 1.00 84.38 284 THR A O 1
ATOM 2323 N N . ILE A 1 285 ? 12.286 9.070 -8.653 1.00 84.31 285 ILE A N 1
ATOM 2324 C CA . ILE A 1 285 ? 12.073 8.684 -10.059 1.00 84.31 285 ILE A CA 1
ATOM 2325 C C . ILE A 1 285 ? 11.866 9.890 -10.985 1.00 84.31 285 ILE A C 1
ATOM 2327 O O . ILE A 1 285 ? 12.182 9.819 -12.169 1.00 84.31 285 ILE A O 1
ATOM 2331 N N . LEU A 1 286 ? 11.295 10.977 -10.462 1.00 79.31 286 LEU A N 1
ATOM 2332 C CA . LEU A 1 286 ? 11.090 12.222 -11.208 1.00 79.31 286 LEU A CA 1
ATOM 2333 C C . LEU A 1 286 ? 12.344 13.099 -11.265 1.00 79.31 286 LEU A C 1
ATOM 2335 O O . LEU A 1 286 ? 12.297 14.175 -11.855 1.00 79.31 286 LEU A O 1
ATOM 2339 N N . HIS A 1 287 ? 13.446 12.686 -10.639 1.00 82.19 287 HIS A N 1
ATOM 2340 C CA . HIS A 1 287 ? 14.716 13.366 -10.825 1.00 82.19 287 HIS A CA 1
ATOM 2341 C C . HIS A 1 287 ? 15.144 13.256 -12.295 1.00 82.19 287 HIS A C 1
ATOM 2343 O O . HIS A 1 287 ? 15.054 12.179 -12.884 1.00 82.19 287 HIS A O 1
ATOM 2349 N N . GLU A 1 288 ? 15.622 14.355 -12.882 1.00 77.56 288 GLU A N 1
ATOM 2350 C CA . GLU A 1 288 ? 15.887 14.478 -14.325 1.00 77.56 288 GLU A CA 1
ATOM 2351 C C . GLU A 1 288 ? 16.799 13.364 -14.868 1.00 77.56 288 GLU A C 1
ATOM 2353 O O . GLU A 1 288 ? 16.515 12.769 -15.912 1.00 77.56 288 GLU A O 1
ATOM 2358 N N . SER A 1 289 ? 17.847 13.014 -14.112 1.00 80.44 289 SER A N 1
ATOM 2359 C CA . SER A 1 289 ? 18.764 11.926 -14.471 1.00 80.44 289 SER A CA 1
ATOM 2360 C C . SER A 1 289 ? 18.049 10.580 -14.606 1.00 80.44 289 SER A C 1
ATOM 2362 O O . SER A 1 289 ? 18.262 9.871 -15.586 1.00 80.44 289 SER A O 1
ATOM 2364 N N . ILE A 1 290 ? 17.149 10.248 -13.677 1.00 83.00 290 ILE A N 1
ATOM 2365 C CA . ILE A 1 290 ? 16.442 8.963 -13.644 1.00 83.00 290 ILE A CA 1
ATOM 2366 C C . ILE A 1 290 ? 15.289 8.959 -14.643 1.00 83.00 290 ILE A C 1
ATOM 2368 O O . ILE A 1 290 ? 15.074 7.955 -15.321 1.00 83.00 290 ILE A O 1
ATOM 2372 N N . GLU A 1 291 ? 14.565 10.072 -14.778 1.00 82.12 291 GLU A N 1
ATOM 2373 C CA . GLU A 1 291 ? 13.402 10.178 -15.662 1.00 82.12 291 GLU A CA 1
ATOM 2374 C C . GLU A 1 291 ? 13.758 9.851 -17.119 1.00 82.12 291 GLU A C 1
ATOM 2376 O O . GLU A 1 291 ? 12.941 9.265 -17.831 1.00 82.12 291 GLU A O 1
ATOM 2381 N N . SER A 1 292 ? 14.971 10.192 -17.562 1.00 85.88 292 SER A N 1
ATOM 2382 C CA . SER A 1 292 ? 15.418 10.016 -18.949 1.00 85.88 292 SER A CA 1
ATOM 2383 C C . SER A 1 292 ? 15.803 8.579 -19.336 1.00 85.88 292 SER A C 1
ATOM 2385 O O . SER A 1 292 ? 15.892 8.293 -20.532 1.00 85.88 292 SER A O 1
ATOM 2387 N N . ILE A 1 293 ? 15.971 7.679 -18.358 1.00 87.25 293 ILE A N 1
ATOM 2388 C CA . ILE A 1 293 ? 16.457 6.304 -18.555 1.00 87.25 293 ILE A CA 1
ATOM 2389 C C . ILE A 1 293 ? 15.378 5.394 -19.147 1.00 87.25 293 ILE A C 1
ATOM 2391 O O . ILE A 1 293 ? 14.203 5.455 -18.772 1.00 87.25 293 ILE A O 1
ATOM 2395 N N . ARG A 1 294 ? 15.777 4.523 -20.072 1.00 89.00 294 ARG A N 1
ATOM 2396 C CA . ARG A 1 294 ? 14.925 3.562 -20.785 1.00 89.00 294 ARG A CA 1
ATOM 2397 C C . ARG A 1 294 ? 15.575 2.183 -20.789 1.00 89.00 294 ARG A C 1
ATOM 2399 O O . ARG A 1 294 ? 16.793 2.085 -20.826 1.00 89.00 294 ARG A O 1
ATOM 2406 N N . ARG A 1 295 ? 14.793 1.098 -20.844 1.00 87.31 295 ARG A N 1
ATOM 2407 C CA . ARG A 1 295 ? 15.357 -0.270 -20.968 1.00 87.31 295 ARG A CA 1
ATOM 2408 C C . ARG A 1 295 ? 16.248 -0.457 -22.200 1.00 87.31 295 ARG A C 1
ATOM 2410 O O . ARG A 1 295 ? 17.204 -1.223 -22.153 1.00 87.31 295 ARG A O 1
ATOM 2417 N N . SER A 1 296 ? 15.973 0.272 -23.283 1.00 85.50 296 SER A N 1
ATOM 2418 C CA . SER A 1 296 ? 16.818 0.296 -24.486 1.00 85.50 296 SER A CA 1
ATOM 2419 C C . SER A 1 296 ? 18.255 0.744 -24.217 1.00 85.50 296 SER A C 1
ATOM 2421 O O . SER A 1 296 ? 19.156 0.359 -24.963 1.00 85.50 296 SER A O 1
ATOM 2423 N N . ASP A 1 297 ? 18.472 1.508 -23.144 1.00 86.25 297 ASP A N 1
ATOM 2424 C CA . ASP A 1 297 ? 19.790 1.997 -22.738 1.00 86.25 297 ASP A CA 1
ATOM 2425 C C . ASP A 1 297 ? 20.677 0.871 -22.158 1.00 86.25 297 ASP A C 1
ATOM 2427 O O . ASP A 1 297 ? 21.858 1.078 -21.918 1.00 86.25 297 ASP A O 1
ATOM 2431 N N . TRP A 1 298 ? 20.153 -0.346 -21.971 1.00 81.88 298 TRP A N 1
ATOM 2432 C CA . TRP A 1 298 ? 20.961 -1.534 -21.659 1.00 81.88 298 TRP A CA 1
ATOM 2433 C C . TRP A 1 298 ? 21.334 -2.350 -22.902 1.00 81.88 298 TRP A C 1
ATOM 2435 O O . TRP A 1 298 ? 22.156 -3.254 -22.809 1.00 81.88 298 TRP A O 1
ATOM 2445 N N . LEU A 1 299 ? 20.708 -2.083 -24.052 1.00 77.75 299 LEU A N 1
ATOM 2446 C CA . LEU A 1 299 ? 20.806 -2.935 -25.243 1.00 77.75 299 LEU A CA 1
ATOM 2447 C C . LEU A 1 299 ? 21.734 -2.396 -26.321 1.00 77.75 299 LEU A C 1
ATOM 2449 O O . LEU A 1 299 ? 22.245 -3.167 -27.126 1.00 77.75 299 LEU A O 1
ATOM 2453 N N . SER A 1 300 ? 21.887 -1.079 -26.404 1.00 66.75 300 SER A N 1
ATOM 2454 C CA . SER A 1 300 ? 22.525 -0.468 -27.566 1.00 66.75 300 SER A CA 1
ATOM 2455 C C . SER A 1 300 ? 24.024 -0.264 -27.334 1.00 66.75 300 SER A C 1
ATOM 2457 O O . SER A 1 300 ? 24.437 0.398 -26.388 1.00 66.75 300 SER A O 1
ATOM 2459 N N . GLU A 1 301 ? 24.853 -0.804 -28.229 1.00 63.56 301 GLU A N 1
ATOM 2460 C CA . GLU A 1 301 ? 26.269 -0.413 -28.322 1.00 63.56 301 GLU A CA 1
ATOM 2461 C C . GLU A 1 301 ? 26.396 1.048 -28.809 1.00 63.56 301 GLU A C 1
ATOM 2463 O O . GLU A 1 301 ? 27.309 1.761 -28.401 1.00 63.56 301 GLU A O 1
ATOM 2468 N N . ASP A 1 302 ? 25.398 1.525 -29.566 1.00 59.69 302 ASP A N 1
ATOM 2469 C CA . ASP A 1 302 ? 25.300 2.871 -30.157 1.00 59.69 302 ASP A CA 1
ATOM 2470 C C . ASP A 1 302 ? 24.601 3.915 -29.259 1.00 59.69 302 ASP A C 1
ATOM 2472 O O . ASP A 1 302 ? 24.007 4.891 -29.735 1.00 59.69 302 ASP A O 1
ATOM 2476 N N . ILE A 1 303 ? 24.609 3.724 -27.938 1.00 73.50 303 ILE A N 1
ATOM 2477 C CA . ILE A 1 303 ? 24.042 4.717 -27.016 1.00 73.50 303 ILE A CA 1
ATOM 2478 C C . ILE A 1 303 ? 24.881 5.988 -27.075 1.00 73.50 303 ILE A C 1
ATOM 2480 O O . ILE A 1 303 ? 26.108 5.953 -26.990 1.00 73.50 303 ILE A O 1
ATOM 2484 N N . LYS A 1 304 ? 24.206 7.142 -27.157 1.00 79.06 304 LYS A N 1
ATOM 2485 C CA . LYS A 1 304 ? 24.868 8.444 -27.019 1.00 79.06 304 LYS A CA 1
ATOM 2486 C C . LYS A 1 304 ? 25.712 8.451 -25.736 1.00 79.06 304 LYS A C 1
ATOM 2488 O O . LYS A 1 304 ? 25.164 8.130 -24.681 1.00 79.06 304 LYS A O 1
ATOM 2493 N N . PRO A 1 305 ? 26.986 8.872 -25.778 1.00 79.19 305 PRO A N 1
ATOM 2494 C CA . PRO A 1 305 ? 27.895 8.763 -24.633 1.00 79.19 305 PRO A CA 1
ATOM 2495 C C . PRO A 1 305 ? 27.336 9.427 -23.365 1.00 79.19 305 PRO A C 1
ATOM 2497 O O . PRO A 1 305 ? 27.480 8.892 -22.272 1.00 79.19 305 PRO A O 1
ATOM 2500 N N . GLU A 1 306 ? 26.594 10.526 -23.521 1.00 81.06 306 GLU A N 1
ATOM 2501 C CA . GLU A 1 306 ? 25.888 11.226 -22.440 1.00 81.06 306 GLU A CA 1
ATOM 2502 C C . GLU A 1 306 ? 24.856 10.346 -21.713 1.00 81.06 306 GLU A C 1
ATOM 2504 O O . GLU A 1 306 ? 24.775 10.362 -20.487 1.00 81.06 306 GLU A O 1
ATOM 2509 N N . ARG A 1 307 ? 24.077 9.538 -22.448 1.00 81.25 307 ARG A N 1
ATOM 2510 C CA . ARG A 1 307 ? 23.072 8.636 -21.861 1.00 81.25 307 ARG A CA 1
ATOM 2511 C C . ARG A 1 307 ? 23.712 7.484 -21.107 1.00 81.25 307 ARG A C 1
ATOM 2513 O O . ARG A 1 307 ? 23.215 7.106 -20.053 1.00 81.25 307 ARG A O 1
ATOM 2520 N N . LYS A 1 308 ? 24.819 6.959 -21.632 1.00 82.00 308 LYS A N 1
ATOM 2521 C CA . LYS A 1 308 ? 25.585 5.901 -20.974 1.00 82.00 308 LYS A CA 1
ATOM 2522 C C . LYS A 1 308 ? 26.222 6.400 -19.674 1.00 82.00 308 LYS A C 1
ATOM 2524 O O . LYS A 1 308 ? 26.082 5.739 -18.653 1.00 82.00 308 LYS A O 1
ATOM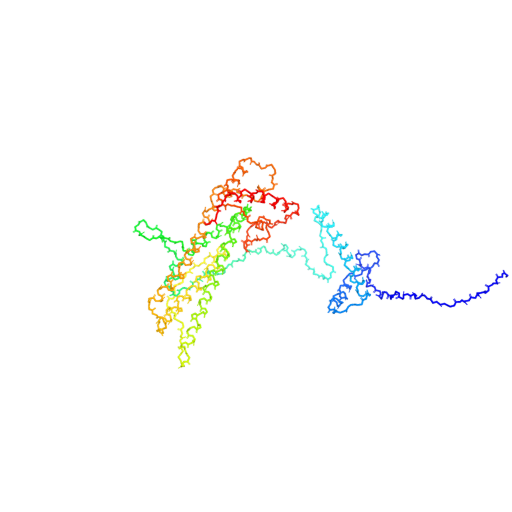 2529 N N . ALA A 1 309 ? 26.828 7.589 -19.694 1.00 83.62 309 ALA A N 1
ATOM 2530 C CA . ALA A 1 309 ? 27.381 8.220 -18.496 1.00 83.62 309 ALA A CA 1
ATOM 2531 C C . ALA A 1 309 ? 26.295 8.496 -17.440 1.00 83.62 309 ALA A C 1
ATOM 2533 O O . ALA A 1 309 ? 26.493 8.229 -16.257 1.00 83.62 309 ALA A O 1
ATOM 2534 N N . ASN A 1 310 ? 25.118 8.967 -17.867 1.00 83.06 310 ASN A N 1
ATOM 2535 C CA . ASN A 1 310 ? 23.981 9.165 -16.970 1.00 83.06 310 ASN A CA 1
ATOM 2536 C C . ASN A 1 310 ? 23.475 7.839 -16.371 1.00 83.06 310 ASN A C 1
ATOM 2538 O O . ASN A 1 310 ? 23.187 7.773 -15.179 1.00 83.06 310 ASN A O 1
ATOM 2542 N N . LEU A 1 311 ? 23.405 6.769 -17.170 1.00 84.56 311 LEU A N 1
ATOM 2543 C CA . LEU A 1 311 ? 23.045 5.437 -16.683 1.00 84.56 311 LEU A CA 1
ATOM 2544 C C . LEU A 1 311 ? 24.055 4.929 -15.645 1.00 84.56 311 LEU A C 1
ATOM 2546 O O . LEU A 1 311 ? 23.647 4.489 -14.577 1.00 84.56 311 LEU A O 1
ATOM 2550 N N . GLU A 1 312 ? 25.356 5.033 -15.923 1.00 83.44 312 GLU A N 1
ATOM 2551 C CA . GLU A 1 312 ? 26.432 4.653 -14.996 1.00 83.44 312 GLU A CA 1
ATOM 2552 C C . GLU A 1 312 ? 26.351 5.431 -13.675 1.00 83.44 312 GLU A C 1
ATOM 2554 O O . GLU A 1 312 ? 26.427 4.838 -12.597 1.00 83.44 312 GLU A O 1
ATOM 2559 N N . GLN A 1 313 ? 26.107 6.742 -13.741 1.00 81.69 313 GLN A N 1
ATOM 2560 C CA . GLN A 1 313 ? 25.917 7.577 -12.556 1.00 81.69 313 GLN A CA 1
ATOM 2561 C C . GLN A 1 313 ? 24.674 7.162 -11.757 1.00 81.69 313 GLN A C 1
ATOM 2563 O O . GLN A 1 313 ? 24.735 7.041 -10.533 1.00 81.69 313 GLN A O 1
ATOM 2568 N N . VAL A 1 314 ? 23.540 6.939 -12.426 1.00 82.44 314 VAL A N 1
ATOM 2569 C CA . VAL A 1 314 ? 22.308 6.521 -11.749 1.00 82.44 314 VAL A CA 1
ATOM 2570 C C . VAL A 1 314 ? 22.474 5.145 -11.120 1.00 82.44 314 VAL A C 1
ATOM 2572 O O . VAL A 1 314 ? 22.062 4.971 -9.980 1.00 82.44 314 VAL A O 1
ATOM 2575 N N . VAL A 1 315 ? 23.110 4.195 -11.803 1.00 82.75 315 VAL A N 1
ATOM 2576 C CA . VAL A 1 315 ? 23.405 2.867 -11.251 1.00 82.75 315 VAL A CA 1
ATOM 2577 C C . VAL A 1 315 ? 24.327 2.969 -10.035 1.00 82.75 315 VAL A C 1
ATOM 2579 O O . VAL A 1 315 ? 24.085 2.283 -9.047 1.00 82.75 315 VAL A O 1
ATOM 2582 N N . SER A 1 316 ? 25.326 3.855 -10.055 1.00 75.44 316 SER A N 1
ATOM 2583 C CA . SER A 1 316 ? 26.208 4.090 -8.904 1.00 75.44 316 SER A CA 1
ATOM 2584 C C . SER A 1 316 ? 25.464 4.645 -7.683 1.00 75.44 316 SER A C 1
ATOM 2586 O O . SER A 1 316 ? 25.788 4.277 -6.558 1.00 75.44 316 SER A O 1
ATOM 2588 N N . VAL A 1 317 ? 24.466 5.513 -7.881 1.00 77.56 317 VAL A N 1
ATOM 2589 C CA . VAL A 1 317 ? 23.717 6.139 -6.775 1.00 77.56 317 VAL A CA 1
ATOM 2590 C C . VAL A 1 317 ? 22.545 5.276 -6.300 1.00 77.56 317 VAL A C 1
ATOM 2592 O O . VAL A 1 317 ? 22.290 5.175 -5.104 1.00 77.56 317 VAL A O 1
ATOM 2595 N N . MET A 1 318 ? 21.797 4.686 -7.231 1.00 75.56 318 MET A N 1
ATOM 2596 C CA . MET A 1 318 ? 20.548 3.965 -6.962 1.00 75.56 318 MET A CA 1
ATOM 2597 C C . MET A 1 318 ? 20.743 2.454 -6.815 1.00 75.56 318 MET A C 1
ATOM 2599 O O . MET A 1 318 ? 19.847 1.767 -6.321 1.00 75.56 318 MET A O 1
ATOM 2603 N N . GLY A 1 319 ? 21.878 1.926 -7.265 1.00 81.56 319 GLY A N 1
ATOM 2604 C CA . GLY A 1 319 ? 22.064 0.503 -7.509 1.00 81.56 319 GLY A CA 1
ATOM 2605 C C . GLY A 1 319 ? 21.429 0.038 -8.824 1.00 81.56 319 GLY A C 1
ATOM 2606 O O . GLY A 1 319 ? 20.772 0.788 -9.565 1.00 81.56 319 GLY A O 1
ATOM 2607 N N . THR A 1 320 ? 21.632 -1.242 -9.123 1.00 80.62 320 THR A N 1
ATOM 2608 C CA . THR A 1 320 ? 21.033 -1.912 -10.279 1.00 80.62 320 THR A CA 1
ATOM 2609 C C . THR A 1 320 ? 19.582 -2.304 -10.009 1.00 80.62 320 THR A C 1
ATOM 2611 O O . THR A 1 320 ? 19.168 -2.582 -8.882 1.00 80.62 320 THR A O 1
ATOM 2614 N N . VAL A 1 321 ? 18.780 -2.331 -11.072 1.00 86.12 321 VAL A N 1
ATOM 2615 C CA . VAL A 1 321 ? 17.420 -2.880 -11.017 1.00 86.12 321 VAL A CA 1
ATOM 2616 C C . VAL A 1 321 ? 17.508 -4.411 -11.077 1.00 86.12 321 VAL A C 1
ATOM 2618 O O . VAL A 1 321 ? 18.326 -4.926 -11.848 1.00 86.12 321 VAL A O 1
ATOM 2621 N N . PRO A 1 322 ? 16.667 -5.160 -10.333 1.00 87.44 322 PRO A N 1
ATOM 2622 C CA . PRO A 1 322 ? 16.612 -6.610 -10.458 1.00 87.44 322 PRO A CA 1
ATOM 2623 C C . PRO A 1 322 ? 16.402 -7.048 -11.904 1.00 87.44 322 PRO A C 1
ATOM 2625 O O . PRO A 1 322 ? 15.578 -6.488 -12.639 1.00 87.44 322 PRO A O 1
ATOM 2628 N N . THR A 1 323 ? 17.159 -8.060 -12.309 1.00 86.12 323 THR A N 1
ATOM 2629 C CA . THR A 1 323 ? 17.198 -8.549 -13.686 1.00 86.12 323 THR A CA 1
ATOM 2630 C C . THR A 1 323 ? 15.813 -8.974 -14.171 1.00 86.12 323 THR A C 1
ATOM 2632 O O . THR A 1 323 ? 15.456 -8.704 -15.313 1.00 86.12 323 THR A O 1
ATOM 2635 N N . GLU A 1 324 ? 14.994 -9.545 -13.290 1.00 88.06 324 GLU A N 1
ATOM 2636 C CA . GLU A 1 324 ? 13.621 -9.979 -13.553 1.00 88.06 324 GLU A CA 1
ATOM 2637 C C . GLU A 1 324 ? 12.709 -8.806 -13.944 1.00 88.06 324 GLU A C 1
ATOM 2639 O O . GLU A 1 324 ? 11.820 -8.946 -14.786 1.00 88.06 324 GLU A O 1
ATOM 2644 N N . VAL A 1 325 ? 12.938 -7.623 -13.368 1.00 87.56 325 VAL A N 1
ATOM 2645 C CA . VAL A 1 325 ? 12.183 -6.400 -13.686 1.00 87.56 325 VAL A CA 1
ATOM 2646 C C . VAL A 1 325 ? 12.710 -5.748 -14.964 1.00 87.56 325 VAL A C 1
ATOM 2648 O O . VAL A 1 325 ? 11.937 -5.182 -15.748 1.00 87.56 325 VAL A O 1
ATOM 2651 N N . LEU A 1 326 ? 14.021 -5.843 -15.204 1.00 86.25 326 LEU A N 1
ATOM 2652 C CA . LEU A 1 326 ? 14.645 -5.349 -16.429 1.00 86.25 326 LEU A CA 1
ATOM 2653 C C . LEU A 1 326 ? 14.135 -6.118 -17.656 1.00 86.25 326 LEU A C 1
ATOM 2655 O O . LEU A 1 326 ? 13.720 -5.493 -18.629 1.00 86.25 326 LEU A O 1
ATOM 2659 N N . ILE A 1 327 ? 14.079 -7.451 -17.577 1.00 86.44 327 ILE A N 1
ATOM 2660 C CA . ILE A 1 327 ? 13.604 -8.327 -18.664 1.00 86.44 327 ILE A CA 1
ATOM 2661 C C . ILE A 1 327 ? 12.073 -8.430 -18.756 1.00 86.44 327 ILE A C 1
ATOM 2663 O O . ILE A 1 327 ? 11.566 -9.112 -19.644 1.00 86.44 327 ILE A O 1
ATOM 2667 N N . CYS A 1 328 ? 11.341 -7.748 -17.868 1.00 85.50 328 CYS A N 1
ATOM 2668 C CA . CYS A 1 328 ? 9.877 -7.762 -17.796 1.00 85.50 328 CYS A CA 1
ATOM 2669 C C . CYS A 1 328 ? 9.264 -9.127 -17.428 1.00 85.50 328 CYS A C 1
ATOM 2671 O O . CYS A 1 328 ? 8.122 -9.400 -17.785 1.00 85.50 328 CYS A O 1
ATOM 2673 N N . GLU A 1 329 ? 9.994 -9.977 -16.704 1.00 86.88 329 GLU A N 1
ATOM 2674 C CA . GLU A 1 329 ? 9.434 -11.197 -16.111 1.00 86.88 329 GLU A CA 1
ATOM 2675 C C . GLU A 1 329 ? 8.542 -10.850 -14.913 1.00 86.88 329 GLU A C 1
ATOM 2677 O O . GLU A 1 329 ? 7.433 -11.369 -14.780 1.00 86.88 329 GLU A O 1
ATOM 2682 N N . ILE A 1 330 ? 8.993 -9.901 -14.085 1.00 87.94 330 ILE A N 1
ATOM 2683 C CA . ILE A 1 330 ? 8.186 -9.297 -13.025 1.00 87.94 330 ILE A CA 1
ATOM 2684 C C . ILE A 1 330 ? 7.758 -7.902 -13.482 1.00 87.94 330 ILE A C 1
ATOM 2686 O O . ILE A 1 330 ? 8.584 -7.032 -13.762 1.00 87.94 330 ILE A O 1
ATOM 2690 N N . GLU A 1 331 ? 6.448 -7.671 -13.530 1.00 88.94 331 GLU A N 1
ATOM 2691 C CA . GLU A 1 331 ? 5.853 -6.391 -13.916 1.00 88.94 331 GLU A CA 1
ATOM 2692 C C . GLU A 1 331 ? 4.958 -5.849 -12.787 1.00 88.94 331 GLU A C 1
ATOM 2694 O O . GLU A 1 331 ? 4.371 -6.640 -12.039 1.00 88.94 331 GLU A O 1
ATOM 2699 N N . PRO A 1 332 ? 4.792 -4.516 -12.669 1.00 90.31 332 PRO A N 1
ATOM 2700 C CA . PRO A 1 332 ? 3.754 -3.944 -11.818 1.00 90.31 332 PRO A CA 1
ATOM 2701 C C . PRO A 1 332 ? 2.385 -4.496 -12.208 1.00 90.31 332 PRO A C 1
ATOM 2703 O O . PRO A 1 332 ? 2.089 -4.664 -13.396 1.00 90.31 332 PRO A O 1
ATOM 2706 N N . LYS A 1 333 ? 1.496 -4.692 -11.229 1.00 88.88 333 LYS A N 1
ATOM 2707 C CA . LYS A 1 333 ? 0.151 -5.220 -11.494 1.00 88.88 333 LYS A CA 1
ATOM 2708 C C . LYS A 1 333 ? -0.628 -4.365 -12.498 1.00 88.88 333 LYS A C 1
ATOM 2710 O O . LYS A 1 333 ? -1.455 -4.883 -13.252 1.00 88.88 333 LYS A O 1
ATOM 2715 N N . HIS A 1 334 ? -0.380 -3.056 -12.503 1.00 88.88 334 HIS A N 1
ATOM 2716 C CA . HIS A 1 334 ? -0.963 -2.126 -13.457 1.00 88.88 334 HIS A CA 1
ATOM 2717 C C . HIS A 1 334 ? 0.124 -1.289 -14.135 1.00 88.88 334 HIS A C 1
ATOM 2719 O O . HIS A 1 334 ? 0.822 -0.512 -13.495 1.00 88.88 334 HIS A O 1
ATOM 2725 N N . THR A 1 335 ? 0.209 -1.383 -15.462 1.00 88.12 335 THR A N 1
ATOM 2726 C CA . THR A 1 335 ? 1.173 -0.630 -16.275 1.00 88.12 335 THR A CA 1
ATOM 2727 C C . THR A 1 335 ? 0.508 -0.042 -17.522 1.00 88.12 335 THR A C 1
ATOM 2729 O O . THR A 1 335 ? -0.491 -0.567 -18.020 1.00 88.12 335 THR A O 1
ATOM 2732 N N . ARG A 1 336 ? 1.042 1.081 -18.011 1.00 87.25 336 ARG A N 1
ATOM 2733 C CA . ARG A 1 336 ? 0.717 1.701 -19.309 1.00 87.25 336 ARG A CA 1
ATOM 2734 C C . ARG A 1 336 ? 1.757 1.402 -20.383 1.00 87.25 336 ARG A C 1
ATOM 2736 O O . ARG A 1 336 ? 1.620 1.879 -21.515 1.00 87.25 336 ARG A O 1
ATOM 2743 N N . ARG A 1 337 ? 2.797 0.643 -20.041 1.00 85.31 337 ARG A N 1
ATOM 2744 C CA . ARG A 1 337 ? 3.791 0.185 -21.001 1.00 85.31 337 ARG A CA 1
ATOM 2745 C C . ARG A 1 337 ? 3.112 -0.647 -22.087 1.00 85.31 337 ARG A C 1
ATOM 2747 O O . ARG A 1 337 ? 2.206 -1.439 -21.823 1.00 85.31 337 ARG A O 1
ATOM 2754 N N . ARG A 1 338 ? 3.556 -0.475 -23.329 1.00 81.81 338 ARG A N 1
ATOM 2755 C CA . ARG A 1 338 ? 3.146 -1.354 -24.428 1.00 81.81 338 ARG A CA 1
ATOM 2756 C C . ARG A 1 338 ? 3.787 -2.725 -24.209 1.00 81.81 338 ARG A C 1
ATOM 2758 O O . ARG A 1 338 ? 4.987 -2.807 -23.976 1.00 81.81 338 ARG A O 1
ATOM 2765 N N . LYS A 1 339 ? 2.993 -3.796 -24.258 1.00 72.12 339 LYS A N 1
ATOM 2766 C CA . LYS A 1 339 ? 3.520 -5.158 -24.115 1.00 72.12 339 LYS A CA 1
ATOM 2767 C C . LYS A 1 339 ? 4.366 -5.497 -25.340 1.00 72.12 339 LYS A C 1
ATOM 2769 O O . LYS A 1 339 ? 3.829 -5.629 -26.439 1.00 72.12 339 LYS A O 1
ATOM 2774 N N . TYR A 1 340 ? 5.669 -5.631 -25.134 1.00 67.25 340 TYR A N 1
ATOM 2775 C CA . TYR A 1 340 ? 6.603 -6.166 -26.115 1.00 67.25 340 TYR A CA 1
ATOM 2776 C C . TYR A 1 340 ? 7.182 -7.461 -25.552 1.00 67.25 340 TYR A C 1
ATOM 2778 O O . TYR A 1 340 ? 7.541 -7.517 -24.380 1.00 67.25 340 TYR A O 1
ATOM 2786 N N . SER A 1 341 ? 7.260 -8.500 -26.377 1.00 64.44 341 SER A N 1
ATOM 2787 C CA . SER A 1 341 ? 8.020 -9.702 -26.041 1.00 64.44 341 SER A CA 1
ATOM 2788 C C . SER A 1 341 ? 9.422 -9.534 -26.606 1.00 64.44 341 SER A C 1
ATOM 2790 O O . SER A 1 341 ? 9.579 -9.432 -27.825 1.00 64.44 341 SER A O 1
ATOM 2792 N N . TYR A 1 342 ? 10.422 -9.471 -25.729 1.00 71.50 342 TYR A N 1
ATOM 2793 C CA . TYR A 1 342 ? 11.820 -9.505 -26.140 1.00 71.50 342 TYR A CA 1
ATOM 2794 C C . TYR A 1 342 ? 12.160 -10.877 -26.735 1.00 71.50 342 TYR A C 1
ATOM 2796 O O . TYR A 1 342 ? 11.663 -11.908 -26.277 1.00 71.50 342 TYR A O 1
ATOM 2804 N N . THR A 1 343 ? 12.987 -10.892 -27.779 1.00 77.88 343 THR A N 1
ATOM 2805 C CA . THR A 1 343 ? 13.597 -12.122 -28.301 1.00 77.88 343 THR A CA 1
ATOM 2806 C C . THR A 1 343 ? 14.554 -12.709 -27.258 1.00 77.88 343 THR A C 1
ATOM 2808 O O . THR A 1 343 ? 15.099 -11.959 -26.449 1.00 77.88 343 THR A O 1
ATOM 2811 N N . SER A 1 344 ? 14.793 -14.024 -27.296 1.00 77.62 344 SER A N 1
ATOM 2812 C CA . SER A 1 344 ? 15.745 -14.721 -26.406 1.00 77.62 344 SER A CA 1
ATOM 2813 C C . SER A 1 344 ? 17.093 -14.004 -26.313 1.00 77.62 344 SER A C 1
ATOM 2815 O O . SER A 1 344 ? 17.592 -13.754 -25.222 1.00 77.62 344 SER A O 1
ATOM 2817 N N . ASP A 1 345 ? 17.608 -13.572 -27.460 1.00 78.00 345 ASP A N 1
ATOM 2818 C CA . ASP A 1 345 ? 18.933 -12.967 -27.594 1.00 78.00 345 ASP A CA 1
ATOM 2819 C C . ASP A 1 345 ? 19.002 -11.606 -26.880 1.00 78.00 345 ASP A C 1
ATOM 2821 O O . ASP A 1 345 ? 19.989 -11.265 -26.235 1.00 78.00 345 ASP A O 1
ATOM 2825 N N . VAL A 1 346 ? 17.904 -10.845 -26.924 1.00 79.19 346 VAL A N 1
ATOM 2826 C CA . VAL A 1 346 ? 17.777 -9.537 -26.263 1.00 79.19 346 VAL A CA 1
ATOM 2827 C C . VAL A 1 346 ? 17.706 -9.712 -24.746 1.00 79.19 346 VAL A C 1
ATOM 2829 O O . VAL A 1 346 ? 18.293 -8.935 -23.996 1.00 79.19 346 VAL A O 1
ATOM 2832 N N . VAL A 1 347 ? 17.019 -10.757 -24.278 1.00 81.12 347 VAL A N 1
ATOM 2833 C CA . VAL A 1 347 ? 16.957 -11.097 -22.851 1.00 81.12 347 VAL A CA 1
ATOM 2834 C C . VAL A 1 347 ? 18.344 -11.473 -22.323 1.00 81.12 347 VAL A C 1
ATOM 2836 O O . VAL A 1 347 ? 18.723 -11.014 -21.247 1.00 81.12 347 VAL A O 1
ATOM 2839 N N . GLU A 1 348 ? 19.121 -12.264 -23.066 1.00 80.75 348 GLU A N 1
ATOM 2840 C CA . GLU A 1 348 ? 20.496 -12.619 -22.686 1.00 80.75 348 GLU A CA 1
ATOM 2841 C C . GLU A 1 3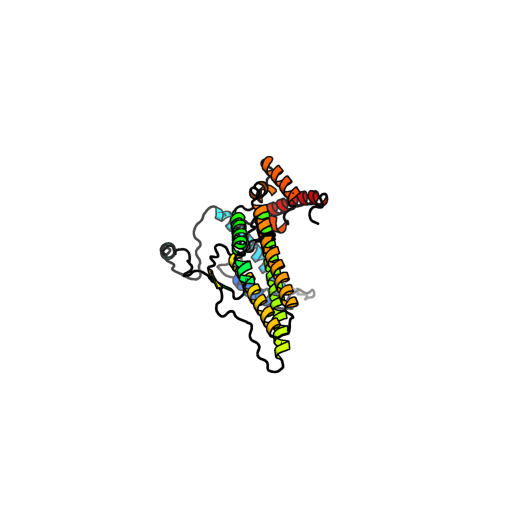48 ? 21.428 -11.399 -22.653 1.00 80.75 348 GLU A C 1
ATOM 2843 O O . GLU A 1 348 ? 22.206 -11.249 -21.709 1.00 80.75 348 GLU A O 1
ATOM 2848 N N . GLN A 1 349 ? 21.293 -10.476 -23.609 1.00 80.56 349 GLN A N 1
ATOM 2849 C CA . GLN A 1 349 ? 22.040 -9.214 -23.614 1.00 80.56 349 GLN A CA 1
ATOM 2850 C C . GLN A 1 349 ? 21.714 -8.339 -22.396 1.00 80.56 349 GLN A C 1
ATOM 2852 O O . GLN A 1 349 ? 22.635 -7.879 -21.718 1.00 80.56 349 GLN A O 1
ATOM 2857 N N . LEU A 1 350 ? 20.427 -8.162 -22.063 1.00 81.50 350 LEU A N 1
ATOM 2858 C CA . LEU A 1 350 ? 20.008 -7.427 -20.860 1.00 81.50 350 LEU A CA 1
ATOM 2859 C C . LEU A 1 350 ? 20.600 -8.045 -19.592 1.00 81.50 350 LEU A C 1
ATOM 2861 O O . LEU A 1 350 ? 21.117 -7.323 -18.741 1.00 81.50 350 LEU A O 1
ATOM 2865 N N . LYS A 1 351 ? 20.560 -9.379 -19.478 1.00 81.81 351 LYS A N 1
ATOM 2866 C CA . LYS A 1 351 ? 21.145 -10.115 -18.348 1.00 81.81 351 LYS A CA 1
ATOM 2867 C C . LYS A 1 351 ? 22.650 -9.876 -18.246 1.00 81.81 351 LYS A C 1
ATOM 2869 O O . LYS A 1 351 ? 23.139 -9.522 -17.177 1.00 81.81 351 LYS A O 1
ATOM 2874 N N . SER A 1 352 ? 23.380 -10.022 -19.352 1.00 80.31 352 SER A N 1
ATOM 2875 C CA . SER A 1 352 ? 24.834 -9.839 -19.380 1.00 80.31 352 SER A CA 1
ATOM 2876 C C . SER A 1 352 ? 25.248 -8.414 -19.011 1.00 80.31 352 SER A C 1
ATOM 2878 O O . SER A 1 352 ? 26.193 -8.231 -18.244 1.00 80.31 352 SER A O 1
ATOM 2880 N N . GLN A 1 353 ? 24.553 -7.401 -19.534 1.00 79.69 353 GLN A N 1
ATOM 2881 C CA . GLN A 1 353 ? 24.865 -6.000 -19.243 1.00 79.69 353 GLN A CA 1
ATOM 2882 C C . GLN A 1 353 ? 24.504 -5.638 -17.799 1.00 79.69 353 GLN A C 1
ATOM 2884 O O . GLN A 1 353 ? 25.303 -5.002 -17.117 1.00 79.69 353 GLN A O 1
ATOM 2889 N N . ASN A 1 354 ? 23.362 -6.105 -17.281 1.00 80.19 354 ASN A N 1
ATOM 2890 C CA . ASN A 1 354 ? 23.006 -5.878 -15.878 1.00 80.19 354 ASN A CA 1
ATOM 2891 C C . ASN A 1 354 ? 24.000 -6.548 -14.917 1.00 80.19 354 ASN A C 1
ATOM 2893 O O . ASN A 1 354 ? 24.387 -5.944 -13.922 1.00 80.19 354 ASN A O 1
ATOM 2897 N N . ASN A 1 355 ? 24.482 -7.753 -15.244 1.00 76.56 355 ASN A N 1
ATOM 2898 C CA . ASN A 1 355 ? 25.516 -8.442 -14.466 1.00 76.56 355 ASN A CA 1
ATOM 2899 C C . ASN A 1 355 ? 26.854 -7.692 -14.461 1.00 76.56 355 ASN A C 1
ATOM 2901 O O . ASN A 1 355 ? 27.534 -7.660 -13.439 1.00 76.56 355 ASN A O 1
ATOM 2905 N N . LYS A 1 356 ? 27.216 -7.035 -15.570 1.00 76.31 356 LYS A N 1
ATOM 2906 C CA . LYS A 1 356 ? 28.395 -6.161 -15.616 1.00 76.31 356 LYS A CA 1
ATOM 2907 C C . LYS A 1 356 ? 28.265 -4.993 -14.638 1.00 76.31 356 LYS A C 1
ATOM 2909 O O . LYS A 1 356 ? 29.235 -4.654 -13.973 1.00 76.31 356 LYS A O 1
ATOM 2914 N N . TYR A 1 357 ? 27.073 -4.412 -14.525 1.00 72.06 357 TYR A N 1
ATOM 2915 C CA . TYR A 1 357 ? 26.793 -3.369 -13.541 1.00 72.06 357 TYR A CA 1
ATOM 2916 C C . TYR A 1 357 ? 26.713 -3.907 -12.103 1.00 72.06 357 TYR A C 1
ATOM 2918 O O . TYR A 1 357 ? 27.159 -3.229 -11.187 1.00 72.06 357 TYR A O 1
ATOM 2926 N N . LEU A 1 358 ? 26.218 -5.132 -11.890 1.00 60.75 358 LEU A N 1
ATOM 2927 C CA . LEU A 1 358 ? 26.216 -5.789 -10.574 1.00 60.75 358 LEU A CA 1
ATOM 2928 C C . LEU A 1 358 ? 27.637 -6.027 -10.045 1.00 60.75 358 LEU A C 1
ATOM 2930 O O . LEU A 1 358 ? 27.896 -5.743 -8.881 1.00 60.75 358 LEU A O 1
ATOM 2934 N N . GLY A 1 359 ? 28.569 -6.451 -10.905 1.00 56.12 359 GLY A N 1
ATOM 2935 C CA . GLY A 1 359 ? 29.980 -6.615 -10.533 1.00 56.12 359 GLY A CA 1
ATOM 2936 C C . GLY A 1 359 ? 30.693 -5.308 -10.158 1.00 56.12 359 GLY A C 1
ATOM 2937 O O . GLY A 1 359 ? 31.710 -5.352 -9.480 1.00 56.12 359 GLY A O 1
ATOM 2938 N N . ILE A 1 360 ? 30.155 -4.149 -10.557 1.00 52.78 360 ILE A N 1
ATOM 2939 C CA . ILE A 1 360 ? 30.642 -2.820 -10.142 1.00 52.78 360 ILE A CA 1
ATOM 2940 C C . ILE A 1 360 ? 30.066 -2.436 -8.766 1.00 52.78 360 ILE A C 1
ATOM 2942 O O . ILE A 1 360 ? 30.718 -1.740 -7.993 1.00 52.78 360 ILE A O 1
ATOM 2946 N N . VAL A 1 361 ? 28.853 -2.900 -8.442 1.00 48.75 361 VAL A N 1
ATOM 2947 C CA . VAL A 1 361 ? 28.154 -2.580 -7.186 1.00 48.75 361 VAL A CA 1
ATOM 2948 C C . VAL A 1 361 ? 28.602 -3.476 -6.025 1.00 48.75 361 VAL A C 1
ATOM 2950 O O . VAL A 1 361 ? 28.586 -3.016 -4.891 1.00 48.75 361 VAL A O 1
ATOM 2953 N N . GLU A 1 362 ? 29.079 -4.704 -6.266 1.00 43.19 362 GLU A N 1
ATOM 2954 C CA . GLU A 1 362 ? 29.672 -5.539 -5.200 1.00 43.19 362 GLU A CA 1
ATOM 2955 C C . GLU A 1 362 ? 30.934 -4.910 -4.559 1.00 43.19 362 GLU A C 1
ATOM 2957 O O . GLU A 1 362 ? 31.236 -5.205 -3.404 1.00 43.19 362 GLU A O 1
ATOM 2962 N N . GLU A 1 363 ? 31.632 -3.990 -5.243 1.00 41.94 363 GLU A N 1
ATOM 2963 C CA . GLU A 1 363 ? 32.725 -3.182 -4.663 1.00 41.94 363 GL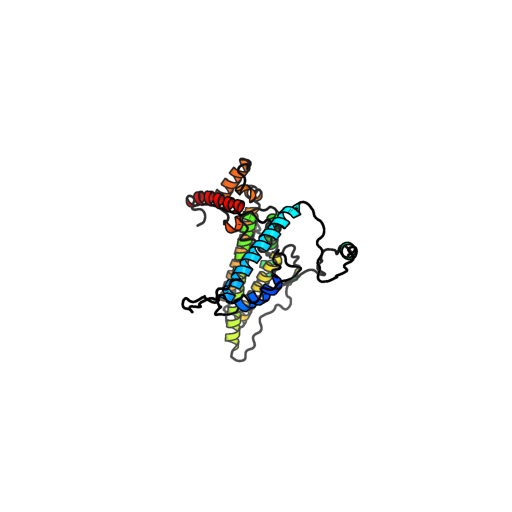U A CA 1
ATOM 2964 C C . GLU A 1 363 ? 32.238 -1.917 -3.929 1.00 41.94 363 GLU A C 1
ATOM 2966 O O . GLU A 1 363 ? 32.976 -1.337 -3.129 1.00 41.94 363 GLU A O 1
ATOM 2971 N N . SER A 1 364 ? 30.993 -1.487 -4.153 1.00 40.25 364 SER A N 1
ATOM 2972 C CA . SER A 1 364 ? 30.389 -0.322 -3.504 1.00 40.25 364 SER A CA 1
ATOM 2973 C C . SER A 1 364 ? 29.191 -0.752 -2.655 1.00 40.25 364 SER A C 1
ATOM 2975 O O . SER A 1 364 ? 28.054 -0.777 -3.123 1.00 40.25 364 SER A O 1
ATOM 2977 N N . ASP A 1 365 ? 29.466 -1.073 -1.391 1.00 39.16 365 ASP A N 1
ATOM 2978 C CA . ASP A 1 365 ? 28.510 -1.451 -0.340 1.00 39.16 365 ASP A CA 1
ATOM 2979 C C . ASP A 1 365 ? 27.524 -0.285 -0.061 1.00 39.16 365 ASP A C 1
ATOM 2981 O O . ASP A 1 365 ? 27.635 0.452 0.917 1.00 39.16 365 ASP A O 1
ATOM 2985 N N . VAL A 1 366 ? 26.572 -0.055 -0.966 1.00 40.03 366 VAL A N 1
ATOM 2986 C CA . VAL A 1 366 ? 25.542 0.986 -0.873 1.00 40.03 366 VAL A CA 1
ATOM 2987 C C . VAL A 1 366 ? 24.209 0.266 -0.836 1.00 40.03 366 VAL A C 1
ATOM 2989 O O . VAL A 1 366 ? 23.648 0.039 -1.890 1.00 40.03 366 VAL A O 1
ATOM 2992 N N . TRP A 1 367 ? 23.794 -0.194 0.352 1.00 36.97 367 TRP A N 1
ATOM 2993 C CA . TRP A 1 367 ? 22.410 -0.408 0.840 1.00 36.97 367 TRP A CA 1
ATOM 2994 C C . TRP A 1 367 ? 22.434 -1.227 2.157 1.00 36.97 367 TRP A C 1
ATOM 2996 O O . TRP A 1 367 ? 21.795 -2.277 2.263 1.00 36.97 367 TRP A O 1
ATOM 3006 N N . LYS A 1 368 ? 23.166 -0.749 3.175 1.0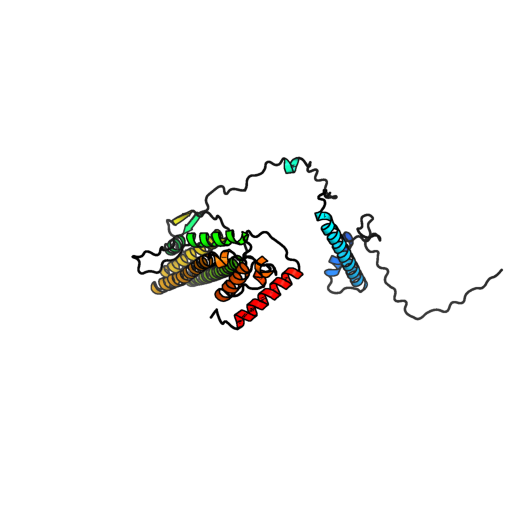0 32.84 368 LYS A N 1
ATOM 3007 C CA . LYS A 1 368 ? 22.922 -1.123 4.583 1.00 32.84 368 LYS A CA 1
ATOM 3008 C C . LYS A 1 368 ? 22.035 -0.090 5.259 1.00 32.84 368 LYS A C 1
ATOM 3010 O O . LYS A 1 368 ? 22.276 1.117 5.026 1.00 32.84 368 LYS A O 1
#

Organism: NCBI:txid1527608

pLDDT: mean 76.84, std 19.48, range [28.42, 98.31]

Secondary structure (DSSP, 8-state):
------------S------------B-TT-SSTT-B-HHHHHHHHHHHHT-SS--HHHHHHHHHHHHHHHHHHHHHHHHHHHGGG---PPPP-S------TTHHHHS--PPPP--SS--EEEE--HHHHHHHHEE---TT--S--EE-HHHHHHHHHHHHHHGGG--HHHHHHHHHHHHHHHHHHHHHHHHHHHHHHHHHHHTTTT--PPPP--SSPEEEE---SSHHHHHHHHHHHHHHHHHHHHHHHHHTTSS-HHHHHHHHHHHHHHHHHHHHHHHHHHHHHTSHHHHT--GGGGT-TT--HHHHHHHHHHHHHH-PPPHHHHTTSS--SS--S------HHHHHHHHHHHHHHHHHHTTS----

InterPro domains:
  IPR014996 Transcriptional regulator AcaB [PF08900] (112-334)

Sequence (368 aa):
MDGKKIPVIFNTGEVTFVPSIESFHRSGNSAFADGYDMYKESVEVNAINLKTKRTDAELMRLKEYEERYKLLMSRIGFKLKMTKKKREKYKLDDFEVIVKDVEAPSLPRFSALESSGQDTIELHTREAGRLFIGLPRNESSKGVGFPGMKATSNSFRTMFLRTHDDNPYVDFSLIQSEMDLNNLHRMIKQENANLVNRLKNNAKDGLNVNILENKQPIKFTVSFKNPYGFLLSRLLLDFDRFARLVYTLENCSVFSQIDSKYRLQNMRKEVVGFYNKVFDRKHTILHESIESIRRSDWLSEDIKPERKANLEQVVSVMGTVPTEVLICEIEPKHTRRRKYSYTSDVVEQLKSQNNKYLGIVEESDVWK